Protein AF-A0A7W1CX77-F1 (afdb_monomer)

Foldseek 3Di:
DDPPPPDDPLQCDDQQFAHPVPHVVSLVSNLCCCPVPVLVNLLRDDLDLDQPRLLVLQLVLLVLLLVLLCVQPNNPVSVCSNPVLNVVLLVVLVLLQVLLVVFDGDSSSSS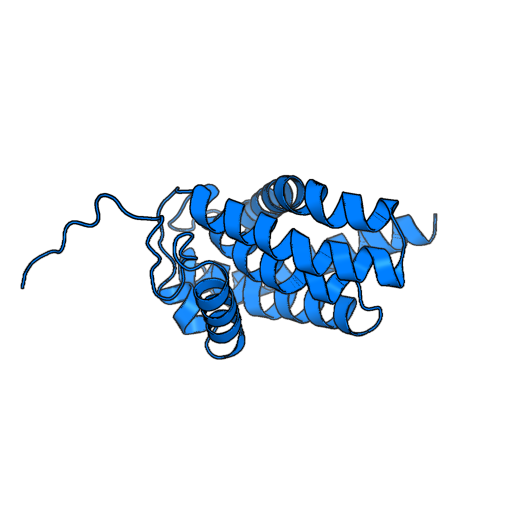SLSSSLSSSQRNLCSPVVSNVVSLCCCLQPSQLSSSCSNRVDDSVSSNVSSVVVSVVVVVVVVVVVVD

Solvent-accessible surface area (backbone atoms only — not comparable to full-atom values): 9446 Å² total; per-residue (Å²): 131,85,80,75,76,93,72,89,59,72,52,71,33,59,91,49,41,46,17,69,90,44,49,66,68,29,47,54,46,41,53,50,35,48,70,78,38,45,67,62,28,31,68,59,36,77,88,50,85,70,61,63,40,45,50,51,46,32,51,58,30,13,52,63,14,19,56,43,18,35,75,73,67,30,66,69,54,14,51,44,41,51,61,45,57,63,65,49,45,53,56,50,23,54,59,54,38,63,70,46,69,91,35,83,60,58,61,58,37,44,28,50,53,47,30,55,54,49,26,65,33,45,43,36,58,52,35,84,72,46,20,60,55,40,50,48,48,35,42,64,47,51,44,17,50,28,45,15,59,59,28,69,41,59,56,68,60,29,39,53,44,30,47,52,52,47,51,52,52,51,49,53,50,50,54,68,73,74,109

pLDDT: mean 87.8, std 13.14, range [33.0, 96.69]

Secondary structure (DSSP, 8-state):
-------S-TTS--TTS--TTSHHHHHHHHHHHHHH-HHHHHHTS--S---HHHHHHHHHHHHHHHHHHHHHH-HHHHHHHHHSHHHHHHHHHHHHHHHTTT-SS-HHHHHHHHHHHHHHHHHHTTSTTHHHHHHHHIIIIIHHHHHHHHH---HHHHHHHHHHHHHHHHHHHHHHHH-

Structure (mmCIF, N/CA/C/O backbone):
data_AF-A0A7W1CX77-F1
#
_entry.id   AF-A0A7W1CX77-F1
#
loop_
_atom_site.group_PDB
_atom_site.id
_atom_site.type_symbol
_atom_site.label_atom_id
_atom_site.label_alt_id
_atom_site.label_comp_id
_atom_site.label_asym_id
_atom_site.label_entity_id
_atom_site.label_seq_id
_atom_site.pdbx_PDB_ins_code
_atom_site.Cartn_x
_atom_site.Cartn_y
_atom_site.Cartn_z
_atom_site.occupancy
_atom_site.B_iso_or_equiv
_atom_site.auth_seq_id
_atom_site.auth_comp_id
_atom_site.auth_asym_id
_atom_site.auth_atom_id
_atom_site.pdbx_PDB_model_num
ATOM 1 N N . MET A 1 1 ? -29.397 22.039 11.284 1.00 40.00 1 MET A N 1
ATOM 2 C CA . MET A 1 1 ? -28.250 21.764 10.391 1.00 40.00 1 MET A CA 1
ATOM 3 C C . MET A 1 1 ? -28.596 20.599 9.483 1.00 40.00 1 MET A C 1
ATOM 5 O O . MET A 1 1 ? -28.930 19.532 9.980 1.00 40.00 1 MET A O 1
ATOM 9 N N . ALA A 1 2 ? -28.618 20.830 8.171 1.00 33.00 2 ALA A N 1
ATOM 10 C CA . ALA A 1 2 ? -29.070 19.848 7.194 1.00 33.00 2 ALA A CA 1
ATOM 11 C C . ALA A 1 2 ? -28.126 18.636 7.149 1.00 33.00 2 ALA A C 1
ATOM 13 O O . ALA A 1 2 ? -26.952 18.764 6.803 1.00 33.00 2 ALA A O 1
ATOM 14 N N . LYS A 1 3 ? -28.665 17.454 7.470 1.00 39.06 3 LYS A N 1
ATOM 15 C CA . LYS A 1 3 ? -28.080 16.160 7.110 1.00 39.06 3 LYS A CA 1
ATOM 16 C C . LYS A 1 3 ? -28.020 16.103 5.581 1.00 39.06 3 LYS A C 1
ATOM 18 O O . LYS A 1 3 ? -29.024 15.801 4.942 1.00 39.06 3 LYS A O 1
ATOM 23 N N . ARG A 1 4 ? -26.877 16.452 4.979 1.00 41.50 4 ARG A N 1
ATOM 24 C CA . ARG A 1 4 ? -26.642 16.179 3.555 1.00 41.50 4 ARG A CA 1
ATOM 25 C C . ARG A 1 4 ? -26.728 14.669 3.376 1.00 41.50 4 ARG A C 1
ATOM 27 O O . ARG A 1 4 ? -25.943 13.936 3.973 1.00 41.50 4 ARG A O 1
ATOM 34 N N . GLY A 1 5 ? -27.726 14.234 2.611 1.00 36.88 5 GLY A N 1
ATOM 35 C CA . GLY A 1 5 ? -27.930 12.840 2.259 1.00 36.88 5 GLY A CA 1
ATOM 36 C C . GLY A 1 5 ? -26.639 12.264 1.700 1.00 36.88 5 GLY A C 1
ATOM 37 O O . GLY A 1 5 ? -26.159 12.686 0.652 1.00 36.88 5 GLY A O 1
ATOM 38 N N . TYR A 1 6 ? -26.071 11.312 2.433 1.00 47.09 6 TYR A N 1
ATOM 39 C CA . TYR A 1 6 ? -24.965 10.478 1.989 1.00 47.09 6 TYR A CA 1
ATOM 40 C C . TYR A 1 6 ? -25.543 9.399 1.069 1.00 47.09 6 TYR A C 1
ATOM 42 O O . TYR A 1 6 ? -25.610 8.218 1.388 1.00 47.09 6 TYR A O 1
ATOM 50 N N . THR A 1 7 ? -26.099 9.845 -0.048 1.00 44.91 7 THR A N 1
ATOM 51 C CA . THR A 1 7 ? -26.590 8.996 -1.118 1.00 44.91 7 THR A CA 1
ATOM 52 C C . THR A 1 7 ? -26.110 9.629 -2.414 1.00 44.91 7 THR A C 1
ATOM 54 O O . THR A 1 7 ? -26.547 10.717 -2.777 1.00 44.91 7 THR A O 1
ATOM 57 N N . ARG A 1 8 ? -25.253 8.880 -3.125 1.00 42.56 8 ARG A N 1
ATOM 58 C CA . ARG A 1 8 ? -25.137 8.879 -4.594 1.00 42.56 8 ARG A CA 1
ATOM 59 C C . ARG A 1 8 ? -23.986 9.625 -5.287 1.00 42.56 8 ARG A C 1
ATOM 61 O O . ARG A 1 8 ? -24.202 10.040 -6.412 1.00 42.56 8 ARG A O 1
ATOM 68 N N . ASP A 1 9 ? -22.774 9.692 -4.723 1.00 47.41 9 ASP A N 1
ATOM 69 C CA . ASP A 1 9 ? -21.567 9.961 -5.541 1.00 47.41 9 ASP A CA 1
ATOM 70 C C . ASP A 1 9 ? -20.244 9.556 -4.848 1.00 47.41 9 ASP A C 1
ATOM 72 O O . ASP A 1 9 ? -19.418 10.396 -4.500 1.00 47.41 9 ASP A O 1
ATOM 76 N N . THR A 1 10 ? -19.982 8.252 -4.692 1.00 51.25 10 THR A N 1
ATOM 77 C CA . THR A 1 10 ? -18.625 7.751 -4.352 1.00 51.25 10 THR A CA 1
ATOM 78 C C . THR A 1 10 ? -17.603 8.027 -5.463 1.00 51.25 10 THR A C 1
ATOM 80 O O . THR A 1 10 ? -16.401 7.908 -5.262 1.00 51.25 10 THR A O 1
ATOM 83 N N . ILE A 1 11 ? -18.085 8.444 -6.639 1.00 50.62 11 ILE A N 1
ATOM 84 C CA . ILE A 1 11 ? -17.292 8.803 -7.816 1.00 50.62 11 ILE A CA 1
ATOM 85 C C . ILE A 1 11 ? -16.780 10.250 -7.737 1.00 50.62 11 ILE A C 1
ATOM 87 O O . ILE A 1 11 ? -15.752 10.535 -8.338 1.00 50.62 11 ILE A O 1
ATOM 91 N N . ARG A 1 12 ? -17.445 11.149 -6.985 1.00 52.50 12 ARG A N 1
ATOM 92 C CA . ARG A 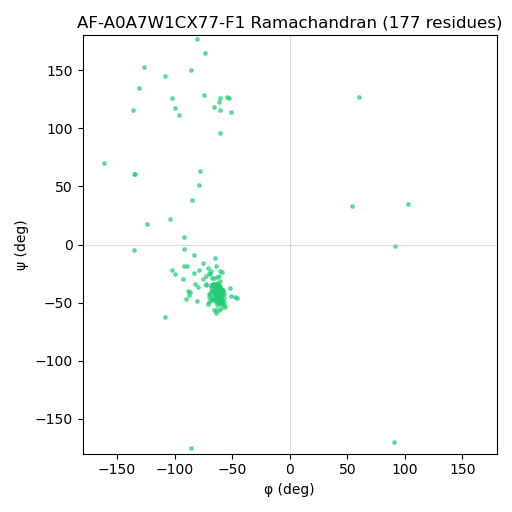1 12 ? -17.073 12.580 -6.885 1.00 52.50 12 ARG A CA 1
ATOM 93 C C . ARG A 1 12 ? -16.111 12.918 -5.737 1.00 52.50 12 ARG A C 1
ATOM 95 O O . ARG A 1 12 ? -15.851 14.093 -5.515 1.00 52.50 12 ARG A O 1
ATOM 102 N N . GLY A 1 13 ? -15.600 11.898 -5.039 1.00 56.53 13 GLY A N 1
ATOM 103 C CA . GLY A 1 13 ? -14.480 11.937 -4.088 1.00 56.53 13 GLY A CA 1
ATOM 104 C C . GLY A 1 13 ? -14.610 12.849 -2.856 1.00 56.53 13 GLY A C 1
ATOM 105 O O . GLY A 1 13 ? -14.833 14.056 -2.927 1.00 56.53 13 GLY A O 1
ATOM 106 N N . GLY A 1 14 ? -14.391 12.267 -1.677 1.00 66.88 14 GLY A N 1
ATOM 107 C CA . GLY A 1 14 ? -14.105 12.985 -0.430 1.00 66.88 14 GLY A CA 1
ATOM 108 C C . GLY A 1 14 ? -12.615 13.321 -0.255 1.00 66.88 14 GLY A C 1
ATOM 109 O O . GLY A 1 14 ? -11.786 13.057 -1.119 1.00 66.88 14 GLY A O 1
ATOM 110 N N . ALA A 1 15 ? -12.235 13.880 0.899 1.00 68.31 15 ALA A N 1
ATOM 111 C CA . ALA A 1 15 ? -10.834 14.226 1.197 1.00 68.31 15 ALA A CA 1
ATOM 112 C C . ALA A 1 15 ? -9.869 13.018 1.181 1.00 68.31 15 ALA A C 1
ATOM 114 O O . ALA A 1 15 ? -8.668 13.189 0.988 1.00 68.31 15 ALA A O 1
ATOM 115 N N . SER A 1 16 ? -10.400 11.811 1.371 1.00 69.94 16 SER A N 1
ATOM 116 C CA . SER A 1 16 ? -9.68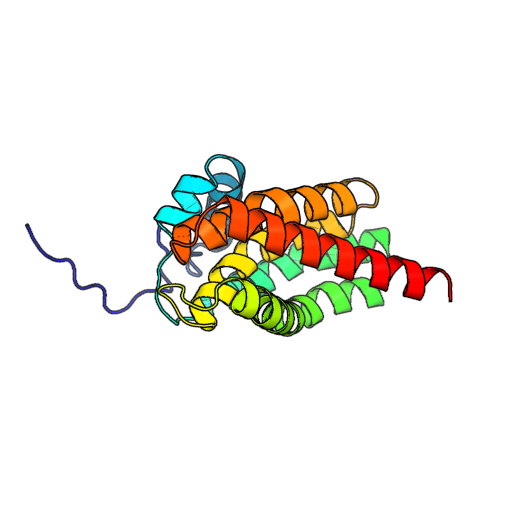3 10.532 1.427 1.00 69.94 16 SER A CA 1
ATOM 117 C C . SER A 1 16 ? -10.213 9.513 0.407 1.00 69.94 16 SER A C 1
ATOM 119 O O . SER A 1 16 ? -9.967 8.315 0.529 1.00 69.94 16 SER A O 1
ATOM 121 N N . GLU A 1 17 ? -10.958 9.968 -0.604 1.00 83.69 17 GLU A N 1
ATOM 122 C CA . GLU A 1 17 ? -11.529 9.106 -1.640 1.00 83.69 17 GLU A CA 1
ATOM 123 C C . GLU A 1 17 ? -11.219 9.675 -3.021 1.00 83.69 17 GLU A C 1
ATOM 125 O O . GLU A 1 17 ? -11.327 10.879 -3.258 1.00 83.69 17 GLU A O 1
ATOM 130 N N . TRP A 1 18 ? -10.783 8.797 -3.920 1.00 82.56 18 TRP A N 1
ATOM 131 C CA . TRP A 1 18 ? -10.351 9.196 -5.251 1.00 82.56 18 TRP A CA 1
ATOM 132 C C . TRP A 1 18 ? -11.550 9.558 -6.140 1.00 82.56 18 TRP A C 1
ATOM 134 O O . TRP A 1 18 ? -12.507 8.796 -6.256 1.00 82.56 18 TRP A O 1
ATOM 144 N N . ASP A 1 19 ? -11.480 10.733 -6.765 1.00 85.50 19 ASP A N 1
ATOM 145 C CA . ASP A 1 19 ? -12.480 11.296 -7.672 1.00 85.50 19 ASP A CA 1
ATOM 146 C C . ASP A 1 19 ? -12.087 11.000 -9.123 1.00 85.50 19 ASP A C 1
ATOM 148 O O . ASP A 1 19 ? -11.124 11.564 -9.659 1.00 85.50 19 ASP A O 1
ATOM 152 N N . VAL A 1 20 ? -12.872 10.142 -9.771 1.00 81.00 20 VAL A N 1
ATOM 153 C CA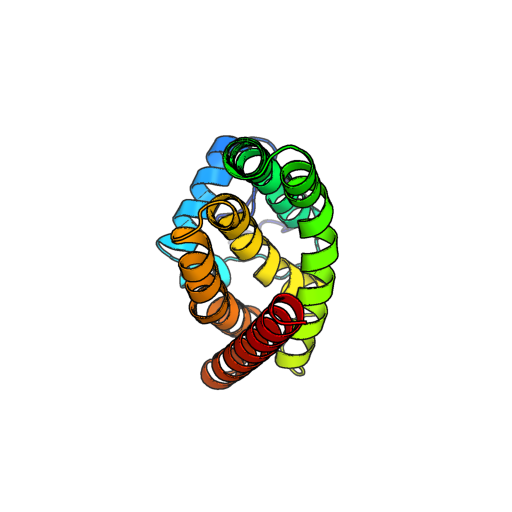 . VAL A 1 20 ? -12.636 9.687 -11.150 1.00 81.00 20 VAL A CA 1
ATOM 154 C C . VAL A 1 20 ? -12.854 10.816 -12.159 1.00 81.00 20 VAL A C 1
ATOM 156 O O . VAL A 1 20 ? -12.265 10.799 -13.236 1.00 81.00 20 VAL A O 1
ATOM 159 N N . SER A 1 21 ? -13.669 11.824 -11.826 1.00 84.06 21 SER A N 1
ATOM 160 C CA . SER A 1 21 ? -13.937 12.958 -12.719 1.00 84.06 21 SER A CA 1
ATOM 161 C C . SER A 1 21 ? -12.734 13.896 -12.866 1.00 84.06 21 SER A C 1
ATOM 163 O O . SER A 1 21 ? -12.636 14.639 -13.843 1.00 84.06 21 SER A O 1
ATOM 165 N N . ARG A 1 22 ? -11.793 13.855 -11.911 1.00 85.38 22 ARG A N 1
ATOM 166 C CA . ARG A 1 22 ? -10.575 14.678 -11.894 1.00 85.38 22 ARG A CA 1
ATOM 167 C C . ARG A 1 22 ? -9.348 13.827 -11.541 1.00 85.38 22 ARG A C 1
ATOM 169 O O . ARG A 1 22 ? -8.661 14.128 -10.554 1.00 85.38 22 ARG A O 1
ATOM 176 N N . PRO A 1 23 ? -9.034 12.805 -12.357 1.00 85.31 23 PRO A N 1
ATOM 177 C CA . PRO A 1 23 ? -8.229 11.654 -11.952 1.00 85.31 23 PRO A CA 1
ATOM 178 C C . PRO A 1 23 ? -6.838 12.052 -11.457 1.00 85.31 23 PRO A C 1
ATOM 180 O O . PRO A 1 23 ? -6.449 11.658 -10.363 1.00 85.31 23 PRO A O 1
ATOM 183 N N . PHE A 1 24 ? -6.120 12.910 -12.188 1.00 88.25 24 PHE A N 1
ATOM 184 C CA . PHE A 1 24 ? -4.764 13.335 -11.818 1.00 88.25 24 PHE A CA 1
ATOM 185 C C . PHE A 1 24 ? -4.725 14.212 -10.562 1.00 88.25 24 PHE A C 1
ATOM 187 O O . PHE A 1 24 ? -3.937 13.968 -9.651 1.00 88.25 24 PHE A O 1
ATOM 194 N N . SER A 1 25 ? -5.591 15.229 -10.488 1.00 88.00 25 SER A N 1
ATOM 195 C CA . SER A 1 25 ? -5.604 16.157 -9.348 1.00 88.00 25 SER A CA 1
ATOM 196 C C . SER A 1 25 ? -6.069 15.476 -8.060 1.00 88.00 25 SER A C 1
ATOM 198 O O . SER A 1 25 ? -5.540 15.751 -6.983 1.00 88.00 25 SER A O 1
ATOM 200 N N . SER A 1 26 ? -7.029 14.553 -8.178 1.00 89.12 26 SER A N 1
ATOM 201 C CA . SER A 1 26 ? -7.492 13.745 -7.060 1.00 89.12 26 SER A CA 1
ATOM 202 C C . SER A 1 26 ? -6.424 12.742 -6.641 1.00 89.12 26 SER A C 1
ATOM 204 O O . SER A 1 26 ? -6.127 12.642 -5.459 1.00 89.12 26 SER A O 1
ATOM 206 N N . TYR A 1 27 ? -5.762 12.089 -7.600 1.00 89.69 27 TYR A N 1
ATOM 207 C CA . TYR A 1 27 ? -4.665 11.161 -7.333 1.00 89.69 27 TYR A CA 1
ATOM 208 C C . TYR A 1 27 ? -3.542 11.820 -6.526 1.00 89.69 27 TYR A C 1
ATOM 210 O O . TYR A 1 27 ? -3.198 11.353 -5.441 1.00 89.69 27 TYR A O 1
ATOM 218 N N . ALA A 1 28 ? -3.030 12.958 -7.007 1.00 90.69 28 ALA A N 1
ATOM 219 C CA . ALA A 1 28 ? -1.974 13.701 -6.327 1.00 90.69 28 ALA A CA 1
ATOM 220 C C . ALA A 1 28 ? -2.403 14.149 -4.920 1.00 90.69 28 ALA A C 1
ATOM 222 O O . ALA A 1 28 ? -1.632 14.031 -3.970 1.00 90.69 28 ALA A O 1
ATOM 223 N N . ARG A 1 29 ? -3.652 14.609 -4.760 1.00 91.38 29 ARG A N 1
ATOM 224 C CA . ARG A 1 29 ? -4.208 14.990 -3.454 1.00 91.38 29 ARG A CA 1
ATOM 225 C C . ARG A 1 29 ? -4.311 13.804 -2.500 1.00 91.38 29 ARG A C 1
ATOM 227 O O . ARG A 1 29 ? -3.947 13.947 -1.334 1.00 91.38 29 ARG A O 1
ATOM 234 N N . THR A 1 30 ? -4.812 12.665 -2.967 1.00 91.75 30 THR A N 1
ATOM 235 C CA . THR A 1 30 ? -4.941 11.438 -2.177 1.00 91.75 30 THR A CA 1
ATOM 236 C C . THR A 1 30 ? -3.571 10.983 -1.693 1.00 91.75 30 THR A C 1
ATOM 238 O O . THR A 1 30 ? -3.405 10.762 -0.497 1.00 91.75 30 THR A O 1
ATOM 241 N N . LEU A 1 31 ? -2.572 10.946 -2.581 1.00 90.88 31 LEU A N 1
ATOM 242 C CA . LEU A 1 31 ? -1.198 10.611 -2.209 1.00 90.88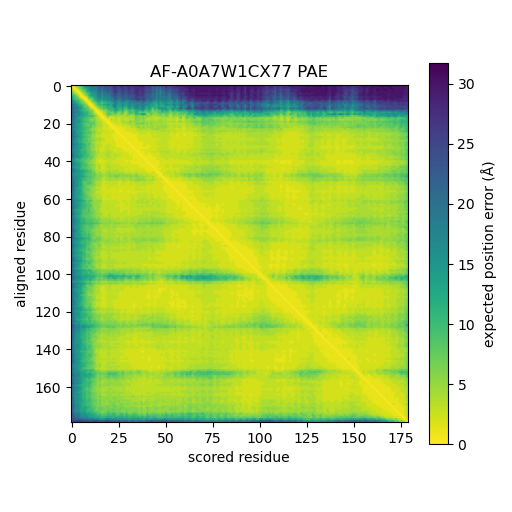 31 LEU A CA 1
ATOM 243 C C . LEU A 1 31 ? -0.601 11.608 -1.216 1.00 90.88 31 LEU A C 1
ATOM 245 O O . LEU A 1 31 ? -0.061 11.203 -0.190 1.00 90.88 31 LEU A O 1
ATOM 249 N N . ALA A 1 32 ? -0.737 12.908 -1.479 1.00 91.19 32 ALA A N 1
ATOM 250 C CA . ALA A 1 32 ? -0.216 13.943 -0.593 1.00 91.19 32 ALA A CA 1
ATOM 251 C C . ALA A 1 32 ? -0.857 13.867 0.798 1.00 91.19 32 ALA A C 1
ATOM 253 O O . ALA A 1 32 ? -0.165 13.960 1.805 1.00 91.19 32 ALA A O 1
ATOM 254 N N . THR A 1 33 ? -2.169 13.645 0.871 1.00 92.94 33 THR A N 1
ATOM 255 C CA . THR A 1 33 ? -2.881 13.544 2.151 1.00 92.94 33 THR A CA 1
ATOM 256 C C . THR A 1 33 ? -2.484 12.274 2.897 1.00 92.94 33 THR A C 1
ATOM 258 O O . THR A 1 33 ? -2.235 12.340 4.097 1.00 92.94 33 THR A O 1
ATOM 261 N N . LEU A 1 34 ? -2.371 11.142 2.195 1.00 93.50 34 LEU A N 1
ATOM 262 C CA . LEU A 1 34 ? -1.931 9.876 2.777 1.00 93.50 34 LEU A CA 1
ATOM 263 C C . LEU A 1 34 ? -0.510 9.974 3.352 1.00 93.50 34 LEU A C 1
ATOM 265 O O . LEU A 1 34 ? -0.248 9.397 4.400 1.00 93.50 34 LEU A O 1
ATOM 269 N N . LEU A 1 35 ? 0.386 10.720 2.702 1.00 91.44 35 LEU A N 1
ATOM 270 C CA . LEU A 1 35 ? 1.770 10.882 3.155 1.00 91.44 35 LEU A CA 1
ATOM 271 C C . LEU A 1 35 ? 1.932 11.919 4.263 1.00 91.44 35 LEU A C 1
ATOM 273 O O . LEU A 1 35 ? 2.605 11.669 5.259 1.00 91.44 35 LEU A O 1
ATOM 277 N N . VAL A 1 36 ? 1.345 13.101 4.080 1.00 94.00 36 VAL A N 1
ATOM 278 C CA . VAL A 1 36 ? 1.562 14.250 4.968 1.00 94.00 36 VAL A CA 1
ATOM 279 C C . VAL A 1 36 ? 0.669 14.162 6.207 1.00 94.00 36 VAL A C 1
ATOM 281 O O . VAL A 1 36 ? 1.071 14.558 7.301 1.00 94.00 36 VAL A O 1
ATOM 284 N N . HIS A 1 37 ? -0.544 13.625 6.061 1.00 93.38 37 HIS A N 1
ATOM 285 C CA . HIS A 1 37 ? -1.543 13.550 7.125 1.00 93.38 37 HIS A CA 1
ATOM 286 C C . HIS A 1 37 ? -2.227 12.170 7.183 1.00 93.38 37 HIS A C 1
ATOM 288 O O . HIS A 1 37 ? -3.455 12.090 7.066 1.00 93.38 37 HIS A O 1
ATOM 294 N N . PRO A 1 38 ? -1.469 11.079 7.410 1.00 92.88 38 PRO A N 1
ATOM 295 C CA . PRO A 1 38 ? -1.990 9.712 7.341 1.00 92.88 38 PRO A CA 1
ATOM 296 C C . PRO A 1 38 ? -3.130 9.455 8.335 1.00 92.88 38 PRO A C 1
ATOM 298 O O . PRO A 1 38 ? -4.121 8.825 7.983 1.00 92.88 38 PRO A O 1
ATOM 301 N N . VAL A 1 39 ? -3.048 10.002 9.555 1.00 93.25 39 VAL A N 1
ATOM 302 C CA . VAL A 1 39 ? -4.111 9.871 10.573 1.00 93.25 39 VAL A CA 1
ATOM 303 C C . VAL A 1 39 ? -5.418 10.465 10.049 1.00 93.25 39 VAL A C 1
ATOM 305 O O . VAL A 1 39 ? -6.426 9.772 9.947 1.00 93.25 39 VAL A O 1
ATOM 308 N N . ARG A 1 40 ? -5.370 11.728 9.609 1.00 91.06 40 ARG A N 1
ATOM 309 C CA . ARG A 1 40 ? -6.527 12.447 9.066 1.00 91.06 40 ARG A CA 1
ATOM 310 C C . ARG A 1 40 ? -7.096 11.758 7.827 1.00 91.06 40 ARG A C 1
ATOM 312 O O . ARG A 1 40 ? -8.307 11.761 7.626 1.00 91.06 40 ARG A O 1
ATOM 319 N N . PHE A 1 41 ? -6.236 11.175 6.991 1.00 93.69 41 PHE A N 1
ATOM 320 C CA . PHE A 1 41 ? -6.669 10.392 5.838 1.00 93.69 41 PHE A CA 1
ATOM 321 C C . PHE A 1 41 ? -7.562 9.220 6.270 1.00 93.69 41 PHE A C 1
ATOM 323 O O . PHE A 1 41 ? -8.668 9.076 5.748 1.00 93.69 41 PHE A O 1
ATOM 330 N N . PHE A 1 42 ? -7.112 8.422 7.242 1.00 94.31 42 PHE A N 1
ATOM 331 C CA . PHE A 1 42 ? -7.854 7.256 7.725 1.00 94.31 42 PHE A CA 1
ATOM 332 C C . PHE A 1 42 ? -9.082 7.623 8.568 1.00 94.31 42 PHE A C 1
ATOM 334 O O . PHE A 1 42 ? -10.112 6.966 8.443 1.00 94.31 42 PHE A O 1
ATOM 341 N N . GLU A 1 43 ? -9.034 8.704 9.349 1.00 91.50 43 GLU A N 1
ATOM 342 C CA . GLU A 1 43 ? -10.194 9.225 10.089 1.00 91.50 43 GLU A CA 1
ATOM 343 C C . GLU A 1 43 ? -11.355 9.601 9.158 1.00 91.50 43 GLU A C 1
ATOM 345 O O . GLU A 1 43 ? -12.524 9.304 9.441 1.00 91.50 43 GLU A O 1
ATOM 350 N N . LEU A 1 44 ? -11.018 10.256 8.041 1.00 90.56 44 LEU A N 1
ATOM 351 C CA . LEU A 1 44 ? -11.965 10.711 7.027 1.00 90.56 44 LEU A CA 1
ATOM 352 C C . LEU A 1 44 ? -12.336 9.612 6.026 1.00 90.56 44 LEU A C 1
ATOM 354 O O . LEU A 1 44 ? -13.215 9.837 5.194 1.00 90.56 44 LEU A O 1
ATOM 358 N N . LEU A 1 45 ? -11.662 8.456 6.048 1.00 91.00 45 LEU A N 1
ATOM 359 C CA . LEU A 1 45 ? -11.897 7.374 5.095 1.00 91.00 45 LEU A CA 1
ATOM 360 C C . LEU A 1 45 ? -13.349 6.875 5.196 1.00 91.00 45 LEU A C 1
ATOM 362 O O . LEU A 1 45 ? -13.798 6.501 6.285 1.00 91.00 45 LEU A O 1
ATOM 366 N N . PRO A 1 46 ? -14.105 6.826 4.082 1.00 88.69 46 PRO A N 1
ATOM 367 C CA . PRO A 1 46 ? -15.471 6.327 4.114 1.00 88.69 46 PRO A CA 1
ATOM 368 C C . PRO A 1 46 ? -15.533 4.862 4.557 1.00 88.69 46 PRO A C 1
ATOM 370 O O . PRO A 1 46 ? -14.974 3.968 3.919 1.00 88.69 46 PRO A O 1
ATOM 373 N N . ARG A 1 47 ? -16.286 4.607 5.628 1.00 91.12 47 ARG A N 1
ATOM 374 C CA . ARG A 1 47 ? -16.514 3.280 6.225 1.00 91.12 47 ARG A CA 1
ATOM 375 C C . ARG A 1 47 ? -17.658 2.522 5.534 1.00 91.12 47 ARG A C 1
ATOM 377 O O . ARG A 1 47 ? -18.467 1.868 6.185 1.00 91.12 47 ARG A O 1
ATOM 384 N N . ILE A 1 48 ? -17.761 2.651 4.211 1.00 88.38 48 ILE A N 1
ATOM 385 C CA . ILE A 1 48 ? -18.818 2.027 3.401 1.00 88.38 48 ILE A CA 1
ATOM 386 C C . ILE A 1 48 ? -18.242 0.871 2.570 1.00 88.38 48 ILE A C 1
ATOM 388 O O . ILE A 1 48 ? -17.111 0.980 2.079 1.00 88.38 48 ILE A O 1
ATOM 392 N N . PRO A 1 49 ? -19.005 -0.213 2.349 1.00 86.81 49 PRO A N 1
ATOM 393 C CA . PRO A 1 49 ? -18.566 -1.364 1.565 1.00 86.81 49 PRO A CA 1
ATOM 394 C C . PRO A 1 49 ? -18.657 -1.103 0.046 1.00 86.81 49 PRO A C 1
ATOM 396 O O . PRO A 1 49 ? -19.241 -1.891 -0.690 1.00 86.81 49 PRO A O 1
ATOM 399 N N . ASP A 1 50 ? -18.094 0.011 -0.429 1.00 88.06 50 ASP A N 1
ATOM 400 C CA . ASP A 1 50 ? -17.937 0.304 -1.860 1.00 88.06 50 ASP A CA 1
ATOM 401 C C . ASP A 1 50 ? -16.491 0.045 -2.293 1.00 88.06 50 ASP A C 1
ATOM 403 O O . ASP A 1 50 ? -15.544 0.570 -1.701 1.00 88.06 50 ASP A O 1
ATOM 407 N N . MET A 1 51 ? -16.337 -0.777 -3.330 1.00 89.69 51 MET A N 1
ATOM 408 C CA . MET A 1 51 ? -15.043 -1.169 -3.871 1.00 89.69 51 MET A CA 1
ATOM 409 C C . MET A 1 51 ? -14.540 -0.269 -5.003 1.00 89.69 51 MET A C 1
ATOM 411 O O . MET A 1 51 ? -13.354 -0.298 -5.324 1.00 89.69 51 MET A O 1
ATOM 415 N N . ARG A 1 52 ? -15.421 0.509 -5.640 1.00 89.44 52 ARG A N 1
ATOM 416 C CA . ARG A 1 52 ? -15.160 1.111 -6.957 1.00 89.44 52 ARG A CA 1
ATOM 417 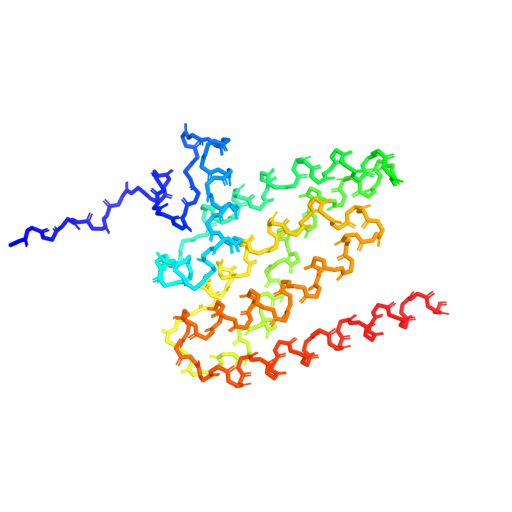C C . ARG A 1 52 ? -14.008 2.109 -6.938 1.00 89.44 52 ARG A C 1
ATOM 419 O O . ARG A 1 52 ? -13.044 1.934 -7.674 1.00 89.44 52 ARG A O 1
ATOM 426 N N . ALA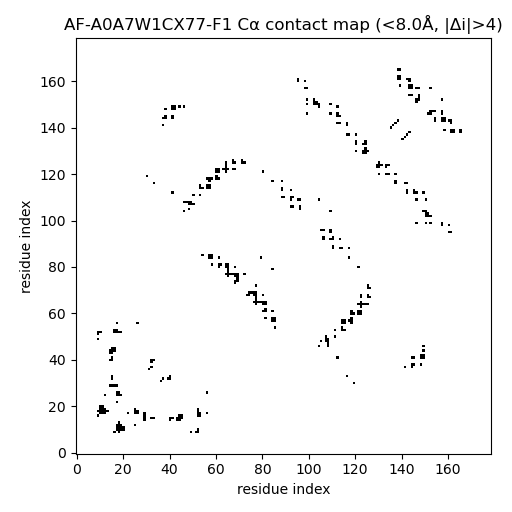 A 1 53 ? -14.085 3.132 -6.088 1.00 89.25 53 ALA A N 1
ATOM 427 C CA . ALA A 1 53 ? -13.046 4.158 -5.992 1.00 89.25 53 ALA A CA 1
ATOM 428 C C . ALA A 1 53 ? -11.652 3.582 -5.639 1.00 89.25 53 ALA A C 1
ATOM 430 O O . ALA A 1 53 ? -10.706 3.866 -6.374 1.00 89.25 53 ALA A O 1
ATOM 431 N N . PRO A 1 54 ? -11.492 2.730 -4.603 1.00 92.31 54 PRO A N 1
ATOM 432 C CA . PRO A 1 54 ? -10.194 2.129 -4.291 1.00 92.31 54 PRO A CA 1
ATOM 433 C C . PRO A 1 54 ? -9.689 1.159 -5.367 1.00 92.31 54 PRO A C 1
ATOM 435 O O . PRO A 1 54 ? -8.487 1.136 -5.625 1.00 92.31 54 PRO A O 1
ATOM 438 N N . ALA A 1 55 ? -10.574 0.403 -6.034 1.00 92.44 55 ALA A N 1
ATOM 439 C CA . ALA A 1 55 ? -10.188 -0.454 -7.161 1.00 92.44 55 ALA A CA 1
ATOM 440 C C . ALA A 1 55 ? -9.599 0.377 -8.301 1.00 92.44 55 ALA A C 1
ATOM 442 O O . ALA A 1 55 ? -8.513 0.085 -8.797 1.00 92.44 55 ALA A O 1
ATOM 443 N N . LEU A 1 56 ? -10.309 1.435 -8.698 1.00 91.81 56 LEU A N 1
ATOM 444 C CA . LEU A 1 56 ? -9.870 2.282 -9.796 1.00 91.81 56 LEU A CA 1
ATOM 445 C C . LEU A 1 56 ? -8.610 3.073 -9.429 1.00 91.81 56 LEU A C 1
ATOM 447 O O . LEU A 1 56 ? -7.744 3.232 -10.281 1.00 91.81 56 LEU A O 1
ATOM 451 N N . PHE A 1 57 ? -8.462 3.499 -8.171 1.00 92.81 57 PHE A N 1
ATOM 452 C CA . PHE A 1 57 ? -7.227 4.109 -7.677 1.00 92.81 57 PHE A CA 1
ATOM 453 C C . PHE A 1 57 ? -6.036 3.145 -7.784 1.00 92.81 57 PHE A C 1
ATOM 455 O O . PHE A 1 57 ? -4.989 3.531 -8.297 1.00 92.81 57 PHE A O 1
ATOM 462 N N . LEU A 1 58 ? -6.197 1.883 -7.365 1.00 93.38 58 LEU A N 1
ATOM 463 C CA . LEU A 1 58 ? -5.168 0.846 -7.513 1.00 93.38 58 LEU A CA 1
ATOM 464 C C . LEU A 1 58 ? -4.798 0.608 -8.980 1.00 93.38 58 LEU A C 1
ATOM 466 O O . LEU A 1 58 ? -3.615 0.588 -9.314 1.00 93.38 58 LEU A O 1
ATOM 470 N N . MET A 1 59 ? -5.795 0.467 -9.858 1.00 91.75 59 MET A N 1
ATOM 471 C CA . MET A 1 59 ? -5.566 0.307 -11.297 1.00 91.75 59 MET A CA 1
ATOM 472 C C . MET A 1 59 ? -4.846 1.521 -11.890 1.00 91.75 59 MET A C 1
ATOM 474 O O . MET A 1 59 ? -3.913 1.367 -12.674 1.00 91.75 59 MET A O 1
ATOM 478 N N . PHE A 1 60 ? -5.245 2.729 -11.486 1.00 92.69 60 PHE A N 1
ATOM 479 C CA . PHE A 1 60 ? -4.626 3.969 -11.937 1.00 92.69 60 PHE A CA 1
ATOM 480 C C . PHE A 1 60 ? -3.174 4.081 -11.461 1.00 92.69 60 PHE A C 1
ATOM 482 O O . PHE A 1 60 ? -2.311 4.431 -12.257 1.00 92.69 60 PHE A O 1
ATOM 489 N N . SER A 1 61 ? -2.879 3.709 -10.210 1.00 93.81 61 SER A N 1
ATOM 490 C CA . SER A 1 61 ? -1.512 3.569 -9.684 1.00 93.81 61 SER A CA 1
ATOM 491 C C . SER A 1 61 ? -0.680 2.510 -10.410 1.00 93.81 61 SER A C 1
ATOM 493 O O . SER A 1 61 ? 0.545 2.626 -10.467 1.00 93.81 61 SER A O 1
ATOM 495 N N . GLY A 1 62 ? -1.329 1.495 -10.982 1.00 93.06 62 GLY A N 1
ATOM 496 C CA . GLY A 1 62 ? -0.682 0.484 -11.811 1.00 93.06 62 GLY A CA 1
ATOM 497 C C . GLY A 1 62 ? -0.063 1.058 -13.086 1.00 93.06 62 GLY A C 1
ATOM 498 O O . GLY A 1 62 ? 0.939 0.531 -13.547 1.00 93.06 62 GLY A O 1
ATOM 499 N N . LEU A 1 63 ? -0.583 2.165 -13.632 1.00 93.19 63 LEU A N 1
ATOM 500 C CA . LEU A 1 63 ? -0.041 2.793 -14.846 1.00 93.19 63 LEU A CA 1
ATOM 501 C C . LEU A 1 63 ? 1.377 3.371 -14.655 1.00 93.19 63 LEU A C 1
ATOM 503 O O . LEU A 1 63 ? 2.278 2.954 -15.386 1.00 93.19 63 LEU A O 1
ATOM 507 N N . PRO A 1 64 ? 1.635 4.288 -13.695 1.00 93.44 64 PRO A N 1
ATOM 508 C CA . PRO A 1 64 ? 2.992 4.763 -13.441 1.00 93.44 64 PRO A CA 1
ATOM 509 C C . PRO A 1 64 ? 3.906 3.633 -12.961 1.00 93.44 64 PRO A C 1
ATOM 511 O O . PRO A 1 64 ? 5.080 3.616 -13.324 1.00 93.44 64 PRO A O 1
ATOM 514 N N . ALA A 1 65 ? 3.381 2.658 -12.209 1.00 94.38 65 ALA A N 1
ATOM 515 C CA . ALA A 1 65 ? 4.148 1.476 -11.837 1.00 94.38 65 ALA A CA 1
ATOM 516 C C . ALA A 1 65 ? 4.585 0.678 -13.072 1.00 94.38 65 ALA A C 1
ATOM 518 O O . ALA A 1 65 ? 5.772 0.442 -13.242 1.00 94.38 65 ALA A O 1
ATOM 519 N N . ALA A 1 66 ? 3.680 0.349 -13.990 1.00 94.94 66 ALA A N 1
ATOM 520 C CA . ALA A 1 66 ? 4.000 -0.398 -15.202 1.00 94.94 66 ALA A CA 1
ATOM 521 C C . ALA A 1 66 ? 5.066 0.293 -16.056 1.00 94.94 66 ALA A C 1
ATOM 523 O O . ALA A 1 66 ? 5.965 -0.375 -16.556 1.00 94.94 66 ALA A O 1
ATOM 524 N N . ILE A 1 67 ? 5.011 1.624 -16.174 1.00 95.44 67 ILE A N 1
ATOM 525 C CA . ILE A 1 67 ? 6.040 2.402 -16.876 1.00 95.44 67 ILE A CA 1
ATOM 526 C C . ILE A 1 67 ? 7.404 2.215 -16.201 1.00 95.44 67 ILE A C 1
ATOM 528 O O . ILE A 1 67 ? 8.376 1.880 -16.871 1.00 95.44 67 ILE A O 1
ATOM 532 N N . LEU A 1 68 ? 7.489 2.388 -14.879 1.00 94.56 68 LEU A N 1
ATOM 533 C CA . LEU A 1 68 ? 8.754 2.229 -14.153 1.00 94.56 68 LEU A CA 1
ATOM 534 C C . LEU A 1 68 ? 9.269 0.787 -14.209 1.00 94.56 68 LEU A C 1
ATOM 536 O O . LEU A 1 68 ? 10.451 0.559 -14.449 1.00 94.56 68 LEU A O 1
ATOM 540 N N . TRP A 1 69 ? 8.387 -0.193 -14.037 1.00 94.44 69 TRP A N 1
ATOM 541 C CA . TRP A 1 69 ? 8.733 -1.608 -14.113 1.00 94.44 69 TRP A CA 1
ATOM 542 C C . TRP A 1 69 ? 9.200 -1.998 -15.521 1.00 94.44 69 TRP A C 1
ATOM 544 O O . TRP A 1 69 ? 10.159 -2.754 -15.642 1.00 94.44 69 TRP A O 1
ATOM 554 N N . LEU A 1 70 ? 8.608 -1.429 -16.577 1.00 95.12 70 LEU A N 1
ATOM 555 C CA . LEU A 1 70 ? 9.062 -1.623 -17.956 1.00 95.12 70 LEU A CA 1
ATOM 556 C C . LEU A 1 70 ? 10.483 -1.093 -18.156 1.00 95.12 70 LEU A C 1
ATOM 558 O O . LEU A 1 70 ? 11.305 -1.776 -18.762 1.00 95.12 70 LEU A O 1
ATOM 562 N N . LEU A 1 71 ? 10.770 0.098 -17.625 1.00 93.81 71 LEU A N 1
ATOM 563 C CA . LEU A 1 71 ? 12.074 0.750 -17.754 1.00 93.81 71 LEU A CA 1
ATOM 564 C C . LEU A 1 71 ? 13.186 0.019 -16.990 1.00 93.81 71 LEU A C 1
ATOM 566 O O . LEU A 1 71 ? 14.298 -0.080 -17.499 1.00 93.81 71 LEU A O 1
ATOM 570 N N . PHE A 1 72 ? 12.902 -0.484 -15.784 1.00 91.19 72 PHE A N 1
ATOM 571 C CA . PHE A 1 72 ? 13.916 -1.115 -14.930 1.00 91.19 72 PHE A CA 1
ATOM 572 C C . PHE A 1 72 ? 14.024 -2.637 -15.102 1.00 91.19 72 PHE A C 1
ATOM 574 O O . PHE A 1 72 ? 15.103 -3.188 -14.902 1.00 91.19 72 PHE A O 1
ATOM 581 N N . TRP A 1 73 ? 12.930 -3.319 -15.458 1.00 92.19 73 TRP A N 1
ATOM 582 C CA . TRP A 1 73 ? 12.829 -4.785 -15.384 1.00 92.19 73 TRP A CA 1
ATOM 583 C C . TRP A 1 73 ? 12.195 -5.441 -16.624 1.00 92.19 73 TRP A C 1
ATOM 585 O O . TRP A 1 73 ? 12.166 -6.667 -16.724 1.00 92.19 73 TRP A O 1
ATOM 595 N N . GLY A 1 74 ? 11.706 -4.655 -17.589 1.00 93.75 74 GLY A N 1
ATOM 596 C CA . GLY A 1 74 ? 11.165 -5.146 -18.857 1.00 93.75 74 GLY A CA 1
ATOM 597 C C . GLY A 1 74 ? 9.660 -5.446 -18.854 1.00 93.75 74 GLY A C 1
ATOM 598 O O . GLY A 1 74 ? 8.911 -5.088 -17.944 1.00 93.75 74 GLY A O 1
ATOM 599 N N . LEU A 1 75 ? 9.192 -6.087 -19.931 1.00 94.62 75 LEU A N 1
ATOM 600 C CA . LEU A 1 75 ? 7.760 -6.205 -20.237 1.00 94.62 75 LEU A CA 1
ATOM 601 C C . LEU A 1 75 ? 6.986 -7.086 -19.249 1.00 94.62 75 LEU A C 1
ATOM 603 O O . LEU A 1 75 ? 5.915 -6.690 -18.797 1.00 94.62 75 LEU A O 1
ATOM 607 N N . TYR A 1 76 ? 7.500 -8.272 -18.909 1.00 94.19 76 TYR A N 1
ATOM 608 C CA . TYR A 1 76 ? 6.775 -9.196 -18.029 1.00 94.19 76 TYR A CA 1
ATOM 609 C C . TYR A 1 76 ? 6.494 -8.586 -16.645 1.00 94.19 76 TYR A C 1
ATOM 611 O O . TYR A 1 76 ? 5.331 -8.587 -16.235 1.00 94.19 76 TYR A O 1
ATOM 619 N N . PRO A 1 77 ? 7.479 -7.986 -15.947 1.00 91.88 77 PRO A N 1
ATOM 620 C CA . PRO A 1 77 ? 7.222 -7.314 -14.677 1.00 91.88 77 PRO A CA 1
ATOM 621 C C . PRO A 1 77 ? 6.258 -6.121 -14.819 1.00 91.88 77 PRO A C 1
ATOM 623 O O . PRO A 1 77 ? 5.415 -5.911 -13.949 1.00 91.88 77 PRO A O 1
ATOM 626 N N . ALA A 1 78 ? 6.302 -5.383 -15.934 1.00 94.06 78 ALA A N 1
ATOM 627 C CA . ALA A 1 78 ? 5.345 -4.307 -16.202 1.00 94.06 78 ALA A CA 1
ATOM 628 C C . ALA A 1 78 ? 3.895 -4.809 -16.312 1.00 94.06 78 ALA A C 1
ATOM 630 O O . ALA A 1 78 ? 2.988 -4.197 -15.750 1.00 94.06 78 ALA A O 1
ATOM 631 N N . LEU A 1 79 ? 3.668 -5.946 -16.981 1.00 93.38 79 LEU A N 1
ATOM 632 C CA . LEU A 1 79 ? 2.343 -6.575 -17.056 1.00 93.38 79 LEU A CA 1
ATOM 633 C C . LEU A 1 79 ? 1.868 -7.049 -15.677 1.00 93.38 79 LEU A C 1
ATOM 635 O O . LEU A 1 79 ? 0.706 -6.844 -15.315 1.00 93.38 79 LEU A O 1
ATOM 639 N N . VAL A 1 80 ? 2.774 -7.625 -14.879 1.00 91.62 80 VAL A N 1
ATOM 640 C CA . VAL A 1 80 ? 2.489 -8.012 -13.490 1.00 91.62 80 VAL A CA 1
ATOM 641 C C . VAL A 1 80 ? 2.056 -6.799 -12.665 1.00 91.62 80 VAL A C 1
ATOM 643 O O . VAL A 1 80 ? 1.065 -6.896 -11.945 1.00 91.62 80 VAL A O 1
ATOM 646 N N . ALA A 1 81 ? 2.719 -5.648 -12.815 1.00 91.56 81 ALA A N 1
ATOM 647 C CA . ALA A 1 81 ? 2.394 -4.417 -12.092 1.00 91.56 81 ALA A CA 1
ATOM 648 C C . ALA A 1 81 ? 1.001 -3.841 -12.422 1.00 91.56 81 ALA A C 1
ATOM 650 O O . ALA A 1 81 ? 0.471 -3.056 -11.639 1.00 91.56 81 ALA A O 1
ATOM 651 N N . ILE A 1 82 ? 0.390 -4.235 -13.545 1.00 90.00 82 ILE A N 1
ATOM 652 C CA . ILE A 1 82 ? -0.980 -3.841 -13.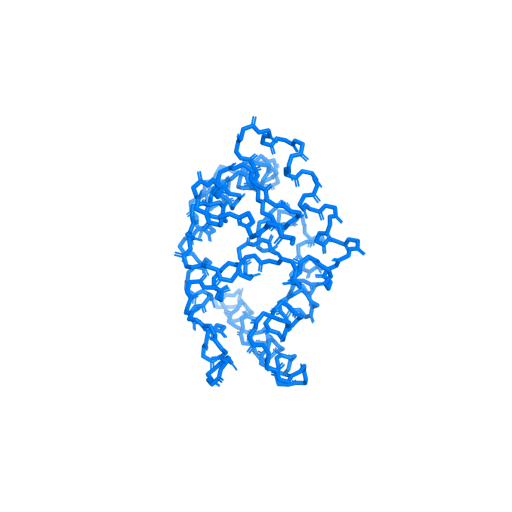913 1.00 90.00 82 ILE A CA 1
ATOM 653 C C . ILE A 1 82 ? -2.001 -4.840 -13.366 1.00 90.00 82 ILE A C 1
ATOM 655 O O . ILE A 1 82 ? -3.023 -4.447 -12.805 1.00 90.00 82 ILE A O 1
ATOM 659 N N . VAL A 1 83 ? -1.745 -6.137 -13.554 1.00 90.75 83 VAL A N 1
ATOM 660 C CA . VAL A 1 83 ? -2.755 -7.183 -13.340 1.00 90.75 83 VAL A CA 1
ATOM 661 C C . VAL A 1 83 ? -2.781 -7.670 -11.897 1.00 90.75 83 VAL A C 1
ATOM 663 O O . VAL A 1 83 ? -3.854 -7.857 -11.330 1.00 90.75 83 VAL A O 1
ATOM 666 N N . LEU A 1 84 ? -1.614 -7.886 -11.293 1.00 91.50 84 LEU A N 1
ATOM 667 C CA . LEU A 1 84 ? -1.491 -8.564 -10.005 1.00 91.50 84 LEU A CA 1
ATOM 668 C C . LEU A 1 84 ? -1.891 -7.728 -8.771 1.00 91.50 84 LEU A C 1
ATOM 670 O O . LEU A 1 84 ? -2.367 -8.333 -7.807 1.00 91.50 84 LEU A O 1
ATOM 674 N N . PRO A 1 85 ? -1.769 -6.383 -8.735 1.00 92.62 85 PRO A N 1
ATOM 675 C CA . PRO A 1 85 ? -2.058 -5.630 -7.514 1.00 92.62 85 PRO A CA 1
AT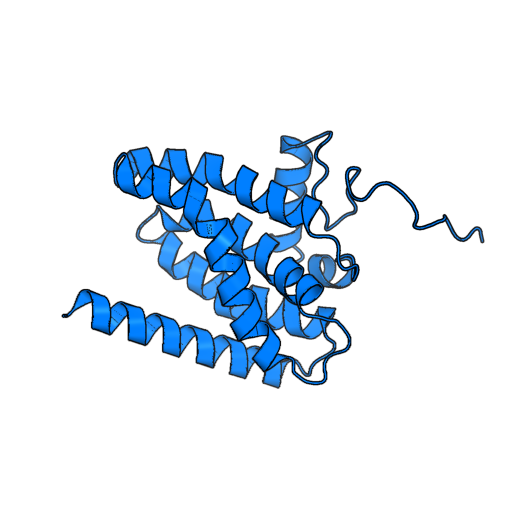OM 676 C C . PRO A 1 85 ? -3.495 -5.774 -7.025 1.00 92.62 85 PRO A C 1
ATOM 678 O O . PRO A 1 85 ? -3.725 -5.887 -5.823 1.00 92.62 85 PRO A O 1
ATOM 681 N N . LEU A 1 86 ? -4.465 -5.803 -7.941 1.00 92.69 86 LEU A N 1
ATOM 682 C CA . LEU A 1 86 ? -5.872 -5.927 -7.581 1.00 92.69 86 LEU A CA 1
ATOM 683 C C . LEU A 1 86 ? -6.177 -7.275 -6.892 1.00 92.69 86 LEU A C 1
ATOM 685 O O . LEU A 1 86 ? -6.596 -7.239 -5.733 1.00 92.69 86 LEU A O 1
ATOM 689 N N . PRO A 1 87 ? -5.929 -8.455 -7.498 1.00 94.25 87 PRO A N 1
ATOM 690 C CA . PRO A 1 87 ? -6.176 -9.736 -6.835 1.00 94.25 87 PRO A CA 1
ATOM 691 C C . PRO A 1 87 ? -5.317 -9.915 -5.577 1.00 94.25 87 PRO A C 1
ATOM 693 O O . PRO A 1 87 ? -5.825 -10.372 -4.553 1.00 94.25 87 PRO A O 1
ATOM 696 N N . LEU A 1 88 ? -4.046 -9.497 -5.605 1.00 92.44 88 LEU A N 1
ATOM 697 C CA . LEU A 1 88 ? -3.161 -9.631 -4.448 1.00 92.44 88 LEU A CA 1
ATOM 698 C C . LEU A 1 88 ? -3.631 -8.772 -3.269 1.00 92.44 88 LEU A C 1
ATOM 700 O O . LEU A 1 88 ? -3.589 -9.222 -2.126 1.00 92.44 88 LEU A O 1
ATOM 704 N N . SER A 1 89 ? -4.139 -7.566 -3.534 1.00 94.75 89 SER A N 1
ATOM 705 C CA . SER A 1 89 ? -4.676 -6.695 -2.486 1.00 94.75 89 SER A CA 1
ATOM 706 C C . SER A 1 89 ? -5.882 -7.313 -1.775 1.00 94.75 89 SER A C 1
ATOM 708 O O . SER A 1 89 ? -6.009 -7.148 -0.564 1.00 94.75 89 SER A O 1
ATOM 710 N N . PHE A 1 90 ? -6.734 -8.069 -2.479 1.00 95.12 90 PHE A N 1
ATOM 711 C CA . PHE A 1 90 ? -7.854 -8.787 -1.863 1.00 95.12 90 PHE A CA 1
ATOM 712 C C . PHE A 1 90 ? -7.378 -9.917 -0.950 1.00 95.12 90 PHE A C 1
ATOM 714 O O . PHE A 1 90 ? -7.862 -10.039 0.180 1.00 95.12 90 PHE A O 1
ATOM 721 N N . LEU A 1 91 ? -6.406 -10.712 -1.402 1.00 94.81 91 LEU A N 1
ATOM 722 C CA . LEU A 1 91 ? -5.806 -11.766 -0.580 1.00 94.81 91 LEU A CA 1
ATOM 723 C C . LEU A 1 91 ? -5.155 -11.177 0.674 1.00 94.81 91 LEU A C 1
ATOM 725 O O . LEU A 1 91 ? -5.407 -11.641 1.788 1.00 94.81 91 LEU A O 1
ATOM 729 N N . LEU A 1 92 ? -4.390 -10.096 0.503 1.00 94.75 92 LEU A N 1
ATOM 730 C CA . LEU A 1 92 ? -3.742 -9.401 1.606 1.00 94.75 92 LEU A CA 1
ATOM 731 C C . LEU A 1 92 ? -4.774 -8.817 2.574 1.00 94.75 92 LEU A C 1
ATOM 733 O O . LEU A 1 92 ? -4.650 -8.987 3.781 1.00 94.75 92 LEU A O 1
ATOM 737 N N . ALA A 1 93 ? -5.843 -8.203 2.072 1.00 95.69 93 ALA A N 1
ATOM 738 C CA . ALA A 1 93 ? -6.921 -7.723 2.925 1.00 95.69 93 ALA A CA 1
ATOM 739 C C . ALA A 1 93 ? -7.593 -8.850 3.711 1.00 95.69 93 ALA A C 1
ATOM 741 O O . ALA A 1 93 ? -8.011 -8.612 4.837 1.00 95.69 93 ALA A O 1
ATOM 742 N N . GLY A 1 94 ? -7.657 -10.069 3.167 1.00 94.69 94 GLY A N 1
ATOM 743 C CA . GLY A 1 94 ? -8.164 -11.241 3.886 1.00 94.69 94 GLY A CA 1
ATOM 744 C C . GLY A 1 94 ? -7.307 -11.542 5.103 1.00 94.69 94 GLY A C 1
ATOM 745 O O . GLY A 1 94 ? -7.824 -11.631 6.215 1.00 94.69 94 GLY A O 1
ATOM 746 N N . LEU A 1 95 ? -5.989 -11.582 4.905 1.00 94.50 95 LEU A N 1
ATOM 747 C CA . LEU A 1 95 ? -5.024 -11.762 5.984 1.00 94.50 95 LEU A CA 1
ATOM 748 C C . LEU A 1 95 ? -5.132 -10.648 7.037 1.00 94.50 95 LEU A C 1
ATOM 750 O O . LEU A 1 95 ? -5.236 -10.932 8.227 1.00 94.50 95 LEU A O 1
ATOM 754 N N . TYR A 1 96 ? -5.182 -9.382 6.616 1.00 94.81 96 TYR A N 1
ATOM 755 C CA . TYR A 1 96 ? -5.309 -8.243 7.532 1.00 94.81 96 TYR A CA 1
ATOM 756 C C . TYR A 1 96 ? -6.668 -8.187 8.239 1.00 94.81 96 TYR A C 1
ATOM 758 O O . TYR A 1 96 ? -6.743 -7.732 9.382 1.00 94.81 96 TYR A O 1
ATOM 766 N N . HIS A 1 97 ? -7.730 -8.703 7.616 1.00 95.62 97 HIS A N 1
ATOM 767 C CA . HIS A 1 97 ? -9.050 -8.780 8.231 1.00 95.62 97 HIS A CA 1
ATOM 768 C C . HIS A 1 97 ? -9.067 -9.739 9.430 1.00 95.62 97 HIS A C 1
ATOM 770 O O . HIS A 1 97 ? -9.710 -9.449 10.438 1.00 95.62 97 HIS A O 1
ATOM 776 N N . LEU A 1 98 ? -8.282 -10.824 9.379 1.00 93.38 98 LEU A N 1
ATOM 777 C CA . LEU A 1 98 ? -8.094 -11.726 10.522 1.00 93.38 98 LEU A CA 1
ATOM 778 C C . LEU A 1 98 ? -7.443 -11.011 11.720 1.00 93.38 98 LEU A C 1
ATOM 780 O O . LEU A 1 98 ? -7.787 -11.270 12.873 1.00 93.38 98 LEU A O 1
ATOM 784 N N . GLY A 1 99 ? -6.545 -10.056 11.467 1.00 89.31 99 GLY A N 1
ATOM 785 C CA . GLY A 1 99 ? -5.906 -9.260 12.520 1.00 89.31 99 GLY A CA 1
ATOM 786 C C . GLY A 1 99 ? -6.870 -8.347 13.277 1.00 89.31 99 GLY A C 1
ATOM 787 O O . GLY A 1 99 ? -6.686 -8.090 14.473 1.00 89.31 99 GLY A O 1
ATOM 788 N N . VAL A 1 100 ? -7.941 -7.914 12.609 1.00 92.50 100 VAL A N 1
ATOM 789 C CA . VAL A 1 100 ? -8.970 -7.018 13.155 1.00 92.50 100 VAL A CA 1
ATOM 790 C C . VAL A 1 100 ? -10.269 -7.733 13.525 1.00 92.50 100 VAL A C 1
ATOM 792 O O . VAL A 1 100 ? -11.304 -7.082 13.648 1.00 92.50 100 VAL A O 1
ATOM 795 N N . LEU A 1 101 ? -10.238 -9.052 13.758 1.00 88.62 101 LEU A N 1
ATOM 796 C CA . LEU A 1 101 ? -11.391 -9.780 14.299 1.00 88.62 101 LEU A CA 1
ATOM 797 C C . LEU A 1 101 ? -11.896 -9.112 15.591 1.00 88.62 101 LEU A C 1
ATOM 799 O O . LEU A 1 101 ? -11.121 -8.869 16.525 1.00 88.62 101 LEU A O 1
ATOM 803 N N . GLY A 1 102 ? -13.193 -8.798 15.615 1.00 83.81 102 GLY A N 1
ATOM 804 C CA . GLY A 1 102 ? -13.844 -8.000 16.663 1.00 83.81 102 GLY A CA 1
ATOM 805 C C . GLY A 1 102 ? -13.885 -6.488 16.397 1.00 83.81 102 GLY A C 1
ATOM 806 O O . GLY A 1 102 ? -14.440 -5.751 17.205 1.00 83.81 102 GLY A O 1
ATOM 807 N N . GLY A 1 103 ? -13.318 -6.013 15.285 1.00 87.88 103 GLY A N 1
ATOM 808 C CA . GLY A 1 103 ? -13.419 -4.624 14.836 1.00 87.88 103 GLY A CA 1
ATOM 809 C C . GLY A 1 103 ? -14.802 -4.272 14.274 1.00 87.88 103 GLY A C 1
ATOM 810 O O . GLY A 1 103 ? -15.605 -5.142 13.942 1.00 87.88 103 GLY A O 1
ATOM 811 N N . ARG A 1 104 ? -15.079 -2.971 14.128 1.00 89.69 104 ARG A N 1
ATOM 812 C CA . ARG A 1 104 ? -16.435 -2.460 13.823 1.00 89.69 104 ARG A CA 1
ATOM 813 C C . ARG A 1 104 ? -16.914 -2.637 12.380 1.00 89.69 104 ARG A C 1
ATOM 815 O O . ARG A 1 104 ? -18.104 -2.488 12.115 1.00 89.69 104 ARG A O 1
ATOM 822 N N . HIS A 1 105 ? -16.006 -2.916 11.448 1.00 93.19 105 HIS A N 1
ATOM 823 C CA . HIS A 1 105 ? -16.291 -2.915 10.012 1.00 93.19 105 HIS A CA 1
ATOM 824 C C . HIS A 1 105 ? -15.888 -4.230 9.342 1.00 93.19 105 HIS A C 1
ATOM 826 O O . HIS A 1 105 ? -14.969 -4.914 9.790 1.00 93.19 105 HIS A O 1
ATOM 832 N N . GLY A 1 106 ? -16.575 -4.566 8.248 1.00 93.81 106 GLY A N 1
ATOM 833 C CA . GLY A 1 106 ? -16.357 -5.805 7.501 1.00 93.81 106 GLY A CA 1
ATOM 834 C C . GLY A 1 106 ? -15.164 -5.769 6.541 1.00 93.81 106 GLY A C 1
ATOM 835 O O . GLY A 1 106 ? -14.529 -4.735 6.332 1.00 93.81 106 GLY A O 1
ATOM 836 N N . TYR A 1 107 ? -14.920 -6.916 5.906 1.00 95.00 107 TYR A N 1
ATOM 837 C CA . TYR A 1 107 ? -13.805 -7.176 4.989 1.00 95.00 107 TYR A CA 1
ATOM 838 C C . TYR A 1 107 ? -13.583 -6.094 3.927 1.00 95.00 107 TYR A C 1
ATOM 840 O O . TYR A 1 107 ? -12.453 -5.660 3.717 1.00 95.00 107 TYR A O 1
ATOM 848 N N . VAL A 1 108 ? -14.650 -5.618 3.274 1.00 95.06 108 VAL A N 1
ATOM 849 C CA . VAL A 1 108 ? -14.520 -4.618 2.201 1.00 95.06 108 VAL A CA 1
ATOM 850 C C . VAL A 1 108 ? -13.894 -3.333 2.732 1.00 95.06 108 VAL A C 1
ATOM 852 O O . VAL A 1 108 ? -13.033 -2.764 2.074 1.00 95.06 108 VAL A O 1
ATOM 855 N N . VAL A 1 109 ? -14.260 -2.902 3.942 1.00 94.69 109 VAL A N 1
ATOM 856 C CA . VAL A 1 109 ? -13.670 -1.712 4.570 1.00 94.69 109 VAL A CA 1
ATOM 857 C C . VAL A 1 109 ? -12.199 -1.951 4.906 1.00 94.69 109 VAL A C 1
ATOM 859 O O . VAL A 1 109 ? -11.384 -1.074 4.636 1.00 94.69 109 VAL A O 1
ATOM 862 N N . THR A 1 110 ? -11.832 -3.144 5.387 1.00 96.31 110 THR A N 1
ATOM 863 C CA . THR A 1 110 ? -10.419 -3.520 5.553 1.00 96.31 110 THR A CA 1
ATOM 864 C C . THR A 1 110 ? -9.677 -3.409 4.227 1.00 96.31 110 THR A C 1
ATOM 866 O O . THR A 1 110 ? -8.663 -2.731 4.145 1.00 96.31 110 THR A O 1
ATOM 869 N N . TRP A 1 111 ? -10.212 -3.980 3.151 1.00 96.69 111 TRP A N 1
ATOM 870 C CA . TRP A 1 111 ? -9.588 -3.878 1.836 1.00 96.69 111 TRP A CA 1
ATOM 871 C C . TRP A 1 111 ? -9.401 -2.426 1.373 1.00 96.69 111 TRP A C 1
ATOM 873 O O . TRP A 1 111 ? -8.331 -2.089 0.871 1.00 96.69 111 TRP A O 1
ATOM 883 N N . ARG A 1 112 ? -10.366 -1.530 1.634 1.00 95.00 112 ARG A N 1
ATOM 884 C CA . ARG A 1 112 ? -10.207 -0.087 1.363 1.00 95.00 112 ARG A CA 1
ATOM 885 C C . ARG A 1 112 ? -9.024 0.521 2.113 1.00 95.00 112 ARG A C 1
ATOM 887 O O . ARG A 1 112 ? -8.302 1.325 1.531 1.00 95.00 112 ARG A O 1
ATOM 894 N N . VAL A 1 113 ? -8.828 0.149 3.379 1.00 95.44 113 VAL A N 1
ATOM 895 C CA . VAL A 1 113 ? -7.689 0.609 4.191 1.00 95.44 113 VAL A CA 1
ATOM 896 C C . VAL A 1 113 ? -6.364 0.210 3.549 1.00 95.44 113 VAL A C 1
ATOM 898 O O . VAL A 1 113 ? -5.435 1.010 3.560 1.00 95.44 113 VAL A O 1
ATOM 901 N N . LEU A 1 114 ? -6.288 -0.986 2.957 1.00 96.44 114 LEU A N 1
ATOM 902 C CA . LEU A 1 114 ? -5.077 -1.467 2.291 1.00 96.44 114 LEU A CA 1
ATOM 903 C C . LEU A 1 114 ? -4.886 -0.898 0.879 1.00 96.44 114 LEU A C 1
ATOM 905 O O . LEU A 1 114 ? -3.754 -0.641 0.473 1.00 96.44 114 LEU A O 1
ATOM 909 N N . ALA A 1 115 ? -5.967 -0.703 0.123 1.00 95.94 115 ALA A N 1
ATOM 910 C CA . ALA A 1 115 ? -5.906 -0.343 -1.290 1.00 95.94 115 ALA A CA 1
ATOM 911 C C . ALA A 1 115 ? -5.170 0.983 -1.542 1.00 95.94 115 ALA A C 1
ATOM 913 O O . ALA A 1 115 ? -4.371 1.073 -2.472 1.00 95.94 115 ALA A O 1
ATOM 914 N N . TYR A 1 116 ? -5.386 2.001 -0.702 1.00 94.75 116 TYR A N 1
ATOM 915 C CA . TYR A 1 116 ? -4.736 3.305 -0.882 1.00 94.75 116 TYR A CA 1
ATOM 916 C C . TYR A 1 116 ? -3.223 3.274 -0.594 1.00 94.75 116 TYR A C 1
ATOM 918 O O . TYR A 1 116 ? -2.459 3.699 -1.462 1.00 94.75 116 TYR A O 1
ATOM 926 N N . PRO A 1 117 ? -2.745 2.728 0.544 1.00 96.06 117 PRO A N 1
ATOM 927 C CA . PRO A 1 117 ? -1.318 2.503 0.758 1.00 96.06 117 PRO A CA 1
ATOM 928 C C . PRO A 1 117 ? -0.676 1.623 -0.314 1.00 96.06 117 PRO A C 1
ATOM 930 O O . PRO A 1 117 ? 0.389 1.969 -0.810 1.00 96.06 117 PRO A O 1
ATOM 933 N N . LEU A 1 118 ? -1.322 0.532 -0.738 1.00 94.94 118 LEU A N 1
ATOM 934 C CA . LEU A 1 118 ? -0.793 -0.309 -1.817 1.00 94.94 118 LEU A CA 1
ATOM 935 C C . LEU A 1 118 ? -0.694 0.460 -3.138 1.00 94.94 118 LEU A C 1
ATOM 937 O O . LEU A 1 118 ? 0.326 0.383 -3.812 1.00 94.94 118 LEU A O 1
ATOM 941 N N . GLY A 1 119 ? -1.703 1.257 -3.488 1.00 93.50 119 GLY A N 1
ATOM 942 C CA . GLY A 1 119 ? -1.642 2.110 -4.671 1.00 93.50 119 GLY A CA 1
ATOM 943 C C . GLY A 1 119 ? -0.521 3.147 -4.586 1.00 93.50 119 GLY A C 1
ATOM 944 O O . GLY A 1 119 ? 0.121 3.425 -5.596 1.00 93.50 119 GLY A O 1
ATOM 945 N N . PHE A 1 120 ? -0.230 3.679 -3.398 1.00 92.25 120 PHE A N 1
ATOM 946 C CA . PHE A 1 120 ? 0.951 4.514 -3.188 1.00 92.25 120 PHE A CA 1
ATOM 947 C C . PHE A 1 120 ? 2.255 3.724 -3.377 1.00 92.25 120 PHE A C 1
ATOM 949 O O . PHE A 1 120 ? 3.179 4.241 -3.991 1.00 92.25 120 PHE A O 1
ATOM 956 N N . TYR A 1 121 ? 2.323 2.475 -2.906 1.00 94.06 121 TYR A N 1
ATOM 957 C CA . TYR A 1 121 ? 3.518 1.631 -2.989 1.00 94.06 121 TYR A CA 1
ATOM 958 C C . TYR A 1 121 ? 3.973 1.316 -4.414 1.00 94.06 121 TYR A C 1
ATOM 960 O O . TYR A 1 121 ? 5.172 1.299 -4.692 1.00 94.06 121 TYR A O 1
ATOM 968 N N . LEU A 1 122 ? 3.015 0.993 -5.290 1.00 92.12 122 LEU A N 1
ATOM 969 C CA . LEU A 1 122 ? 3.266 0.287 -6.551 1.00 92.12 122 LEU A CA 1
ATOM 970 C C . LEU A 1 122 ? 4.378 0.904 -7.419 1.00 92.12 122 LEU A C 1
ATOM 972 O O . LEU A 1 122 ? 5.229 0.150 -7.898 1.00 92.12 122 LEU A O 1
ATOM 976 N N . PRO A 1 123 ? 4.447 2.237 -7.605 1.00 89.19 123 PRO A N 1
ATOM 977 C CA . PRO A 1 123 ? 5.523 2.845 -8.383 1.00 89.19 123 PRO A CA 1
ATOM 978 C C . PRO A 1 123 ? 6.903 2.688 -7.728 1.00 89.19 123 PRO A C 1
ATOM 980 O O . PRO A 1 123 ? 7.889 2.440 -8.417 1.00 89.19 123 PRO A O 1
ATOM 983 N N . PHE A 1 124 ? 6.985 2.779 -6.397 1.00 89.38 124 PHE A N 1
ATOM 984 C CA . PHE A 1 124 ? 8.247 2.654 -5.658 1.00 89.38 124 PHE A CA 1
ATOM 985 C C . PHE A 1 124 ? 8.768 1.224 -5.627 1.00 89.38 124 PHE A C 1
ATOM 987 O O . PHE A 1 124 ? 9.978 1.028 -5.559 1.00 89.38 124 PHE A O 1
ATOM 994 N N . ALA A 1 125 ? 7.879 0.234 -5.726 1.00 89.19 125 ALA A N 1
ATOM 995 C CA . ALA A 1 125 ? 8.250 -1.176 -5.772 1.00 89.19 125 ALA A CA 1
ATOM 996 C C . ALA A 1 125 ? 9.190 -1.513 -6.949 1.00 89.19 125 ALA A C 1
ATOM 998 O O . ALA A 1 125 ? 9.960 -2.461 -6.856 1.00 89.19 125 ALA A O 1
ATOM 999 N N . ALA A 1 126 ? 9.179 -0.708 -8.021 1.00 88.00 126 ALA A N 1
ATOM 1000 C CA . ALA A 1 126 ? 10.083 -0.860 -9.163 1.00 88.00 126 ALA A CA 1
ATOM 1001 C C . ALA A 1 126 ? 11.540 -0.498 -8.837 1.00 88.00 126 ALA A C 1
ATOM 1003 O O . ALA A 1 126 ? 12.458 -0.899 -9.547 1.00 88.00 126 ALA A O 1
ATOM 1004 N N . ILE A 1 127 ? 11.751 0.341 -7.823 1.00 88.25 127 ILE A N 1
ATOM 1005 C CA . ILE A 1 127 ? 13.023 1.013 -7.573 1.00 88.25 127 ILE A CA 1
ATOM 1006 C C . ILE A 1 127 ? 13.754 0.234 -6.472 1.00 88.25 127 ILE A C 1
ATOM 1008 O O . ILE A 1 127 ? 13.258 0.212 -5.347 1.00 88.25 127 ILE A O 1
ATOM 1012 N N . PRO A 1 128 ? 14.942 -0.350 -6.722 1.00 82.44 128 PRO A N 1
ATOM 1013 C CA . PRO A 1 128 ? 15.593 -1.275 -5.785 1.00 82.44 128 PRO A CA 1
ATOM 1014 C C . PRO A 1 128 ? 15.750 -0.758 -4.348 1.00 82.44 128 PRO A C 1
ATOM 1016 O O . PRO A 1 128 ? 15.589 -1.516 -3.399 1.00 82.44 128 PRO A O 1
ATOM 1019 N N . VAL A 1 129 ? 16.040 0.535 -4.175 1.00 87.56 129 VAL A N 1
ATOM 1020 C CA . VAL A 1 129 ? 16.224 1.147 -2.847 1.00 87.56 129 VAL A CA 1
ATOM 1021 C C . VAL A 1 129 ? 14.897 1.624 -2.247 1.00 87.56 129 VAL A C 1
ATOM 1023 O O . VAL A 1 129 ? 14.653 1.443 -1.056 1.00 87.56 129 VAL A O 1
ATOM 1026 N N . LEU A 1 130 ? 14.015 2.221 -3.056 1.00 89.69 130 LEU A N 1
ATOM 1027 C CA . LEU A 1 130 ? 12.742 2.759 -2.560 1.00 89.69 130 LEU A CA 1
ATOM 1028 C C . LEU A 1 130 ? 11.684 1.670 -2.347 1.00 89.69 130 LEU A C 1
ATOM 1030 O O . LEU A 1 130 ? 10.778 1.868 -1.546 1.00 89.69 130 LEU A O 1
ATOM 1034 N N . GLY A 1 131 ? 11.808 0.519 -3.005 1.00 89.50 131 GLY A N 1
ATOM 1035 C CA . GLY A 1 131 ? 10.898 -0.614 -2.868 1.00 89.50 131 GLY A CA 1
ATOM 1036 C C . GLY A 1 131 ? 10.868 -1.171 -1.443 1.00 89.50 131 GLY A C 1
ATOM 1037 O O . GLY A 1 131 ? 9.800 -1.192 -0.834 1.00 89.50 131 GLY A O 1
ATOM 1038 N N . PRO A 1 132 ? 12.004 -1.572 -0.850 1.00 89.44 132 PRO A N 1
ATOM 1039 C CA . PRO A 1 132 ? 12.038 -2.042 0.533 1.00 89.44 132 PRO A CA 1
ATOM 1040 C C . PRO A 1 132 ? 11.629 -0.961 1.541 1.00 89.44 132 PRO A C 1
ATOM 1042 O O . PRO A 1 132 ? 10.865 -1.237 2.465 1.00 89.44 132 PRO A O 1
ATOM 1045 N N . LEU A 1 133 ? 12.074 0.286 1.341 1.00 91.56 133 LEU A N 1
ATOM 1046 C CA . LEU A 1 133 ? 11.722 1.407 2.221 1.00 91.56 133 LEU A CA 1
ATOM 1047 C C . LEU A 1 133 ? 10.221 1.722 2.179 1.00 91.56 133 LEU A C 1
ATOM 1049 O O . LEU A 1 133 ? 9.598 1.922 3.220 1.00 91.56 133 LEU A O 1
ATOM 1053 N N . GLY A 1 134 ? 9.626 1.715 0.986 1.00 92.19 134 GLY A N 1
ATOM 1054 C CA . GLY A 1 134 ? 8.192 1.892 0.788 1.00 92.19 134 GLY A CA 1
ATOM 1055 C C . GLY A 1 134 ? 7.386 0.754 1.410 1.00 92.19 134 GLY A C 1
ATOM 1056 O O . GLY A 1 134 ? 6.406 1.017 2.102 1.00 92.19 134 GLY A O 1
ATOM 1057 N N . ALA A 1 135 ? 7.830 -0.496 1.243 1.00 91.75 135 ALA A N 1
ATOM 1058 C CA . ALA A 1 135 ? 7.192 -1.655 1.862 1.00 91.75 135 ALA A CA 1
ATOM 1059 C C . ALA A 1 135 ? 7.218 -1.562 3.394 1.00 91.75 135 ALA A C 1
ATOM 1061 O O . ALA A 1 135 ? 6.191 -1.778 4.037 1.00 91.75 135 ALA A O 1
ATOM 1062 N N . ALA A 1 136 ? 8.360 -1.180 3.975 1.00 91.94 136 ALA A N 1
ATOM 1063 C CA . ALA A 1 136 ? 8.498 -0.982 5.414 1.00 91.94 136 ALA A CA 1
ATOM 1064 C C . ALA A 1 136 ? 7.601 0.156 5.918 1.00 91.94 136 ALA A C 1
ATOM 1066 O O . ALA A 1 136 ? 6.857 -0.030 6.877 1.00 91.94 136 ALA A O 1
ATOM 1067 N N . TYR A 1 137 ? 7.611 1.312 5.250 1.00 93.38 137 TYR A N 1
ATOM 1068 C CA . TYR A 1 137 ? 6.760 2.443 5.620 1.00 93.38 137 TYR A CA 1
ATOM 1069 C C . TYR A 1 137 ? 5.274 2.078 5.561 1.00 93.38 137 TYR A C 1
ATOM 1071 O O . TYR A 1 137 ? 4.508 2.375 6.473 1.00 93.38 137 TYR A O 1
ATOM 1079 N N . ILE A 1 138 ? 4.847 1.373 4.521 1.00 94.44 138 ILE A N 1
ATOM 1080 C CA . ILE A 1 138 ? 3.445 0.992 4.372 1.00 94.44 138 ILE A CA 1
ATOM 1081 C C . ILE A 1 138 ? 3.063 -0.069 5.395 1.00 94.44 138 ILE A C 1
ATOM 1083 O O . ILE A 1 138 ? 2.092 0.117 6.124 1.00 94.44 138 ILE A O 1
ATOM 1087 N N . GLY A 1 139 ? 3.836 -1.150 5.482 1.00 92.62 139 GLY A N 1
ATOM 1088 C CA . GLY A 1 139 ? 3.557 -2.276 6.365 1.00 92.62 139 GLY A CA 1
ATOM 1089 C C . GLY A 1 139 ? 3.625 -1.913 7.844 1.00 92.62 139 GLY A C 1
ATOM 1090 O O . GLY A 1 139 ? 2.808 -2.404 8.616 1.00 92.62 139 GLY A O 1
ATOM 1091 N N . LEU A 1 140 ? 4.550 -1.035 8.238 1.00 93.19 140 LEU A N 1
ATOM 1092 C CA . LEU A 1 140 ? 4.762 -0.676 9.638 1.00 93.19 140 LEU A CA 1
ATOM 1093 C C . LEU A 1 140 ? 4.095 0.639 10.031 1.00 93.19 140 LEU A C 1
ATOM 1095 O O . LEU A 1 140 ? 3.754 0.783 11.188 1.00 93.19 140 LEU A O 1
ATOM 1099 N N . VAL A 1 141 ? 3.848 1.587 9.124 1.00 94.50 141 VAL A N 1
ATOM 1100 C CA . VAL A 1 141 ? 3.235 2.878 9.494 1.00 94.50 141 VAL A CA 1
ATOM 1101 C C . VAL A 1 141 ? 1.797 2.972 9.005 1.00 94.50 141 VAL A C 1
ATOM 1103 O O . VAL A 1 141 ? 0.879 3.081 9.819 1.00 94.50 141 VAL A O 1
ATOM 1106 N N . LEU A 1 142 ? 1.572 2.920 7.689 1.00 96.31 142 LEU A N 1
ATOM 1107 C CA . LEU A 1 142 ? 0.249 3.211 7.124 1.00 96.31 142 LEU A CA 1
ATOM 1108 C C . LEU A 1 142 ? -0.784 2.125 7.432 1.00 96.31 142 LEU A C 1
ATOM 1110 O O . LEU A 1 142 ? -1.897 2.446 7.837 1.00 96.31 142 LEU A O 1
ATOM 1114 N N . MET A 1 143 ? -0.426 0.850 7.273 1.00 95.50 143 MET A N 1
ATOM 1115 C CA . MET A 1 143 ? -1.343 -0.265 7.508 1.00 95.50 143 MET A CA 1
ATOM 1116 C C . MET A 1 143 ? -1.818 -0.364 8.965 1.00 95.50 143 MET A C 1
ATOM 1118 O O . MET A 1 143 ? -3.032 -0.395 9.177 1.00 95.50 143 MET A O 1
ATOM 1122 N N . PRO A 1 144 ? -0.944 -0.387 9.994 1.00 95.69 144 PRO A N 1
ATOM 1123 C CA . PRO A 1 144 ? -1.416 -0.477 11.374 1.00 95.69 144 PRO A CA 1
ATOM 1124 C C . PRO A 1 144 ? -2.181 0.769 11.811 1.00 95.69 144 PRO A C 1
ATOM 1126 O O . PRO A 1 144 ? -3.150 0.640 12.556 1.00 95.69 144 PRO A O 1
ATOM 1129 N N . LEU A 1 145 ? -1.798 1.955 11.325 1.00 96.12 145 LEU A N 1
ATOM 1130 C CA . LEU A 1 145 ? -2.549 3.176 11.594 1.00 96.12 145 LEU A CA 1
ATOM 1131 C C . LEU A 1 145 ? -3.952 3.104 10.985 1.00 96.12 145 LEU A C 1
ATOM 1133 O O . LEU A 1 145 ? -4.934 3.324 11.685 1.00 96.12 145 LEU A O 1
ATOM 1137 N N . GLY A 1 146 ? -4.057 2.734 9.710 1.00 94.81 146 GLY A N 1
ATOM 1138 C CA . GLY A 1 146 ? -5.342 2.610 9.037 1.00 94.81 146 GLY A CA 1
ATOM 1139 C C . GLY A 1 146 ? -6.244 1.557 9.672 1.00 94.81 146 GLY A C 1
ATOM 1140 O O . GLY A 1 146 ? -7.430 1.812 9.870 1.00 94.81 146 GLY A O 1
ATOM 1141 N N . LEU A 1 147 ? -5.695 0.402 10.063 1.00 95.69 147 LEU A N 1
ATOM 1142 C CA . LEU A 1 147 ? -6.460 -0.610 10.789 1.00 95.69 147 LEU A CA 1
ATOM 1143 C C . LEU A 1 147 ? -6.953 -0.086 12.142 1.00 95.69 147 LEU A C 1
ATOM 1145 O O . LEU A 1 147 ? -8.127 -0.263 12.458 1.00 95.69 147 LEU A O 1
ATOM 1149 N N . ALA A 1 148 ? -6.087 0.563 12.924 1.00 94.62 148 ALA A N 1
ATOM 1150 C CA . ALA A 1 148 ? -6.451 1.089 14.236 1.00 94.62 148 ALA A CA 1
ATOM 1151 C C . ALA A 1 148 ? -7.536 2.173 14.148 1.00 94.62 148 ALA A C 1
ATOM 1153 O O . ALA A 1 148 ? -8.536 2.082 14.854 1.00 94.62 148 ALA A O 1
ATOM 1154 N N . GLU A 1 149 ? -7.386 3.147 13.248 1.00 94.50 149 GLU A N 1
ATOM 1155 C CA . GLU A 1 149 ? -8.326 4.270 13.112 1.00 94.50 149 GLU A CA 1
ATOM 1156 C C . GLU A 1 149 ? -9.665 3.861 12.475 1.00 94.50 149 GLU A C 1
ATOM 1158 O O . GLU A 1 149 ? -10.728 4.380 12.827 1.00 94.50 149 GLU A O 1
ATOM 1163 N N . VAL A 1 150 ? -9.651 2.919 11.526 1.00 94.62 150 VAL A N 1
ATOM 1164 C CA . VAL A 1 150 ? -10.869 2.531 10.800 1.00 94.62 150 VAL A CA 1
ATOM 1165 C C . VAL A 1 150 ? -11.629 1.419 11.509 1.00 94.62 150 VAL A C 1
ATOM 1167 O O . VAL A 1 150 ? -12.858 1.466 11.553 1.00 94.62 150 VAL A O 1
ATOM 1170 N N . HIS A 1 151 ? -10.944 0.422 12.072 1.00 94.25 151 HIS A N 1
ATOM 1171 C CA . HIS A 1 151 ? -11.601 -0.672 12.797 1.00 94.25 151 HIS A CA 1
ATOM 1172 C C . HIS A 1 151 ? -11.750 -0.415 14.298 1.00 94.25 151 HIS A C 1
ATOM 1174 O O . HIS A 1 151 ? -12.377 -1.239 14.966 1.00 94.25 151 HIS A O 1
ATOM 1180 N N . GLU A 1 152 ? -11.223 0.706 14.805 1.00 91.50 152 GLU A N 1
ATOM 1181 C CA . GLU A 1 152 ? -11.213 1.074 16.230 1.00 91.50 152 GLU A CA 1
ATOM 1182 C C . GLU A 1 152 ? -10.592 -0.022 17.112 1.00 91.50 152 GLU A C 1
ATOM 1184 O O . GLU A 1 152 ? -10.983 -0.251 18.255 1.00 91.50 152 GLU A O 1
ATOM 1189 N N . VAL A 1 153 ? -9.607 -0.733 16.561 1.00 90.88 153 VAL A N 1
ATOM 1190 C CA . VAL A 1 153 ? -8.819 -1.719 17.302 1.00 90.88 153 VAL A CA 1
ATOM 1191 C C . VAL A 1 153 ? -7.661 -1.024 18.011 1.00 90.88 153 VAL A C 1
ATOM 1193 O O . VAL A 1 153 ? -7.120 -0.030 17.528 1.00 90.88 153 VAL A O 1
ATOM 1196 N N . GLY A 1 154 ? -7.235 -1.564 19.154 1.00 90.12 154 GLY A N 1
ATOM 1197 C CA . GLY A 1 154 ? -6.098 -1.011 19.887 1.00 90.12 154 GLY A CA 1
ATOM 1198 C C . GLY A 1 154 ? -4.849 -0.901 19.003 1.00 90.12 154 GLY A C 1
ATOM 1199 O O . GLY A 1 154 ? -4.402 -1.894 18.427 1.00 90.12 154 GLY A O 1
ATOM 1200 N N . ARG A 1 155 ? -4.247 0.295 18.946 1.00 91.00 155 ARG A N 1
ATOM 1201 C CA . ARG A 1 155 ? -3.003 0.573 18.202 1.00 91.00 155 ARG A CA 1
ATOM 1202 C C . ARG A 1 155 ? -1.892 -0.473 18.399 1.00 91.00 155 ARG A C 1
ATOM 1204 O O . ARG A 1 155 ? -1.352 -0.907 17.383 1.00 91.00 155 ARG A O 1
ATOM 1211 N N . PRO A 1 156 ? -1.557 -0.941 19.624 1.00 91.38 156 PRO A N 1
ATOM 1212 C CA . PRO A 1 156 ? -0.505 -1.948 19.784 1.00 91.38 156 PRO A CA 1
ATOM 1213 C C . PRO A 1 156 ? -0.860 -3.276 19.109 1.00 91.38 156 PRO A C 1
ATOM 1215 O O . PRO A 1 156 ? -0.000 -3.898 18.496 1.00 91.38 156 PRO A O 1
ATOM 1218 N N . ARG A 1 157 ? -2.135 -3.687 19.145 1.00 91.25 157 ARG A N 1
ATOM 1219 C CA . ARG A 1 157 ? -2.597 -4.909 18.475 1.00 91.25 157 ARG A CA 1
ATOM 1220 C C . ARG A 1 157 ? -2.444 -4.800 16.958 1.00 91.25 157 ARG A C 1
ATOM 1222 O O . ARG A 1 157 ? -1.940 -5.734 16.343 1.00 91.25 157 ARG A O 1
ATOM 1229 N N . ALA A 1 158 ? -2.853 -3.674 16.369 1.00 92.56 158 ALA A N 1
ATOM 1230 C CA . ALA A 1 158 ? -2.707 -3.449 14.931 1.00 92.56 158 ALA A CA 1
ATOM 1231 C C . ALA A 1 158 ? -1.231 -3.485 14.508 1.00 92.56 158 ALA A C 1
ATOM 1233 O O . ALA A 1 158 ? -0.882 -4.170 13.553 1.00 92.56 158 ALA A O 1
ATOM 1234 N N . TRP A 1 159 ? -0.355 -2.820 15.265 1.00 95.06 159 TRP A N 1
ATOM 1235 C CA . TRP A 1 159 ? 1.089 -2.827 15.026 1.00 95.06 159 TRP A CA 1
ATOM 1236 C C . TRP A 1 159 ? 1.710 -4.218 15.106 1.00 95.06 159 TRP A C 1
ATOM 1238 O O . TRP A 1 159 ? 2.405 -4.620 14.177 1.00 95.06 159 TRP A O 1
ATOM 1248 N N . LEU A 1 160 ? 1.440 -4.966 16.180 1.00 94.00 160 LEU A N 1
ATOM 1249 C CA . LEU A 1 160 ? 1.969 -6.321 16.356 1.00 94.00 160 LEU A CA 1
ATOM 1250 C C . LEU A 1 160 ? 1.526 -7.247 15.224 1.00 94.00 160 LEU A C 1
ATOM 1252 O O . LEU A 1 160 ? 2.337 -8.001 14.692 1.00 94.00 160 LEU A O 1
ATOM 1256 N N . PHE A 1 161 ? 0.257 -7.159 14.820 1.00 93.88 161 PHE A N 1
ATOM 1257 C CA . PHE A 1 161 ? -0.259 -7.961 13.720 1.00 93.88 161 PHE A CA 1
ATOM 1258 C C . PHE A 1 161 ? 0.402 -7.592 12.386 1.00 93.88 161 PHE A C 1
ATOM 1260 O O . PHE A 1 161 ? 0.881 -8.470 11.673 1.00 93.88 161 PHE A O 1
ATOM 1267 N N . CYS A 1 162 ? 0.490 -6.300 12.060 1.00 93.88 162 CYS A N 1
ATOM 1268 C CA . CYS A 1 162 ? 1.151 -5.835 10.840 1.00 93.88 162 CYS A CA 1
ATOM 1269 C C . CYS A 1 162 ? 2.637 -6.217 10.801 1.00 93.88 162 CYS A C 1
ATOM 1271 O O . CYS A 1 162 ? 3.130 -6.632 9.754 1.00 93.88 162 CYS A O 1
ATOM 1273 N N . ALA A 1 163 ? 3.338 -6.132 11.936 1.00 93.62 163 ALA A N 1
ATOM 1274 C CA . ALA A 1 163 ? 4.723 -6.573 12.058 1.00 93.62 163 ALA A CA 1
ATOM 1275 C C . ALA A 1 163 ? 4.851 -8.087 11.826 1.00 93.62 163 ALA A C 1
ATOM 1277 O O . ALA A 1 163 ? 5.713 -8.510 11.059 1.00 93.62 163 ALA A O 1
ATOM 1278 N N . ALA A 1 164 ? 3.963 -8.897 12.412 1.00 93.94 164 ALA A N 1
ATOM 1279 C CA . ALA A 1 164 ? 3.942 -10.343 12.199 1.00 93.94 164 ALA A CA 1
ATOM 1280 C C . ALA A 1 164 ? 3.694 -10.707 10.726 1.00 93.94 164 ALA A C 1
ATOM 1282 O O . ALA A 1 164 ? 4.402 -11.550 10.177 1.00 93.94 164 ALA A O 1
ATOM 1283 N N . VAL A 1 165 ? 2.748 -10.035 10.059 1.00 93.50 165 VAL A N 1
ATOM 1284 C CA . VAL A 1 165 ? 2.504 -10.222 8.620 1.00 93.50 165 VAL A CA 1
ATOM 1285 C C . VAL A 1 165 ? 3.723 -9.814 7.793 1.00 93.50 165 VAL A C 1
ATOM 1287 O O . VAL A 1 165 ? 4.117 -10.551 6.893 1.00 93.50 165 VAL A O 1
ATOM 1290 N N . GLY A 1 166 ? 4.358 -8.683 8.112 1.00 91.19 166 GLY A N 1
ATOM 1291 C CA . GLY A 1 166 ? 5.576 -8.232 7.438 1.00 91.19 166 GLY A CA 1
ATOM 1292 C C . GLY A 1 166 ? 6.726 -9.234 7.561 1.00 91.19 166 GLY A C 1
ATOM 1293 O O . GLY A 1 166 ? 7.354 -9.568 6.559 1.00 91.19 166 GLY A O 1
ATOM 1294 N N . VAL A 1 167 ? 6.961 -9.767 8.764 1.00 92.38 167 VAL A N 1
ATOM 1295 C CA . VAL A 1 167 ? 7.980 -10.801 9.012 1.00 92.38 167 VAL A CA 1
ATOM 1296 C C . VAL A 1 167 ? 7.655 -12.085 8.252 1.00 92.38 167 VAL A C 1
ATOM 1298 O O . VAL A 1 167 ? 8.539 -12.641 7.605 1.00 92.38 167 VAL A O 1
ATOM 1301 N N . ALA A 1 168 ? 6.399 -12.539 8.275 1.00 92.38 168 ALA A N 1
ATOM 1302 C CA . ALA A 1 168 ? 5.982 -13.743 7.560 1.00 92.38 168 ALA A CA 1
ATOM 1303 C C . ALA A 1 168 ? 6.176 -13.605 6.042 1.00 92.38 168 ALA A C 1
ATOM 1305 O O . ALA A 1 168 ? 6.759 -14.486 5.415 1.00 92.38 168 ALA A O 1
ATOM 1306 N N . LEU A 1 169 ? 5.750 -12.484 5.450 1.00 90.75 169 LEU A N 1
ATOM 1307 C CA . LEU A 1 169 ? 5.938 -12.219 4.021 1.00 90.75 169 LEU A CA 1
ATOM 1308 C C . LEU A 1 169 ? 7.420 -12.077 3.652 1.00 90.75 169 LEU A C 1
ATOM 1310 O O . LEU A 1 169 ? 7.844 -12.611 2.630 1.00 90.75 169 LEU A O 1
ATOM 1314 N N . GLY A 1 170 ? 8.215 -11.409 4.493 1.00 87.75 170 GLY A N 1
ATOM 1315 C CA . GLY A 1 170 ? 9.662 -11.301 4.309 1.00 87.75 170 GLY A CA 1
ATOM 1316 C C . GLY A 1 170 ? 10.364 -12.658 4.367 1.00 87.75 170 GLY A C 1
ATOM 1317 O O . GLY A 1 170 ? 11.226 -12.935 3.537 1.00 87.75 170 GLY A O 1
ATOM 1318 N N . ALA A 1 171 ? 9.954 -13.534 5.288 1.00 90.31 171 ALA A N 1
ATOM 1319 C CA . ALA A 1 171 ? 10.463 -14.898 5.378 1.00 90.31 171 ALA A CA 1
ATOM 1320 C C . ALA A 1 171 ? 10.093 -15.721 4.136 1.00 90.31 171 ALA A C 1
ATOM 1322 O O . ALA A 1 171 ? 10.964 -16.357 3.551 1.00 90.31 171 ALA A O 1
ATOM 1323 N N . VAL A 1 172 ? 8.831 -15.666 3.689 1.00 90.44 172 VAL A N 1
ATOM 1324 C CA . VAL A 1 172 ? 8.386 -16.338 2.454 1.00 90.44 172 VAL A CA 1
ATOM 1325 C C . VAL A 1 172 ? 9.202 -15.867 1.252 1.00 90.44 172 VAL A C 1
ATOM 1327 O O . VAL A 1 172 ? 9.679 -16.698 0.484 1.00 90.44 172 VAL A O 1
ATOM 1330 N N . TYR A 1 173 ? 9.409 -14.555 1.112 1.00 87.50 173 TYR A N 1
ATOM 1331 C CA . TYR A 1 173 ? 10.236 -13.994 0.046 1.00 87.50 173 TYR A CA 1
ATOM 1332 C C . TYR A 1 173 ? 11.685 -14.492 0.122 1.00 87.50 173 TYR A C 1
ATOM 1334 O O . TYR A 1 173 ? 12.227 -14.942 -0.884 1.00 87.50 173 TYR A O 1
ATOM 1342 N N . TYR A 1 174 ? 12.293 -14.463 1.312 1.00 87.75 174 TYR A N 1
ATOM 1343 C CA . TYR A 1 174 ? 13.654 -14.951 1.524 1.00 87.75 174 TYR A CA 1
ATOM 1344 C C . TYR A 1 174 ? 13.795 -16.418 1.101 1.00 87.75 174 TYR A C 1
ATOM 1346 O O . TYR A 1 174 ? 14.646 -16.731 0.271 1.00 87.75 174 TYR A O 1
ATOM 1354 N N . PHE A 1 175 ? 12.920 -17.303 1.586 1.00 90.12 175 PHE A N 1
ATOM 1355 C CA . PHE A 1 175 ? 12.967 -18.722 1.230 1.00 90.12 175 PHE A CA 1
ATOM 1356 C C . PHE A 1 175 ? 12.707 -18.969 -0.259 1.00 90.12 175 PHE A C 1
ATOM 1358 O O . PHE A 1 175 ? 13.393 -19.791 -0.852 1.00 90.12 175 PHE A O 1
ATOM 1365 N N . ALA A 1 176 ? 11.784 -18.231 -0.881 1.00 87.88 176 ALA A N 1
ATOM 1366 C CA . ALA A 1 176 ? 11.526 -18.332 -2.318 1.00 87.88 176 ALA A CA 1
ATOM 1367 C C . ALA A 1 176 ? 12.682 -17.803 -3.187 1.00 87.88 176 ALA A C 1
ATOM 1369 O O . ALA A 1 176 ? 12.774 -18.168 -4.352 1.00 87.88 176 ALA A O 1
ATOM 1370 N N . SER A 1 177 ? 13.537 -16.930 -2.645 1.00 80.38 177 SER A N 1
ATOM 1371 C CA . SER A 1 177 ? 14.701 -16.375 -3.353 1.00 80.38 177 SER A CA 1
ATOM 1372 C C . SER A 1 177 ? 15.980 -17.206 -3.211 1.00 80.38 177 SER A C 1
ATOM 1374 O O . SER A 1 177 ? 16.915 -17.017 -3.984 1.00 80.38 177 SER A O 1
ATOM 1376 N N . VAL A 1 178 ? 16.038 -18.080 -2.201 1.00 79.00 178 VAL A N 1
ATOM 1377 C CA . VAL A 1 178 ? 17.206 -18.919 -1.879 1.00 79.00 178 VAL A CA 1
ATOM 1378 C C . VAL A 1 178 ? 17.025 -20.366 -2.364 1.00 79.00 178 VAL A C 1
ATOM 1380 O O . VAL A 1 178 ? 18.021 -21.069 -2.530 1.00 79.00 178 VAL A O 1
ATOM 1383 N N . ALA A 1 179 ? 15.780 -20.805 -2.580 1.00 58.38 179 ALA A N 1
ATOM 1384 C CA . ALA A 1 179 ? 15.426 -22.109 -3.150 1.00 58.38 179 ALA A CA 1
ATOM 1385 C C . ALA A 1 179 ? 15.509 -22.114 -4.683 1.00 58.38 179 ALA A C 1
ATOM 1387 O O . ALA A 1 179 ? 15.910 -23.167 -5.227 1.00 58.38 179 ALA A O 1
#

Mean predicted aligned error: 5.73 Å

Sequence (179 aa):
MAKRGYTRDTIRGGASEWDVSRPFSSYARTLATLLVHPVRFFELLPRIPDMRAPALFLMFSGLPAAILWLLFWGLYPALVAIVLPLPLSFLLAGLYHLGVLGGRHGYVVTWRVLAYPLGFYLPFAAIPVLGPLGAAYIGLVLMPLGLAEVHEVGRPRAWLFCAAVGVALGAVYYFASVA

Radius of gyration: 16.33 Å; Cα contacts (8 Å, |Δi|>4): 232; chains: 1; bounding box: 46×44×40 Å